Protein AF-A0A5B1QHE8-F1 (afdb_monomer)

pLDDT: mean 72.34, std 20.2, range [30.75, 97.56]

Solvent-accessible surface area (backbone atoms only — not comparable to full-atom values): 18672 Å² total; per-residue (Å²): 138,82,83,79,79,78,73,77,86,72,75,50,75,68,55,53,53,54,49,52,55,52,50,54,51,48,45,61,71,69,60,66,64,88,64,84,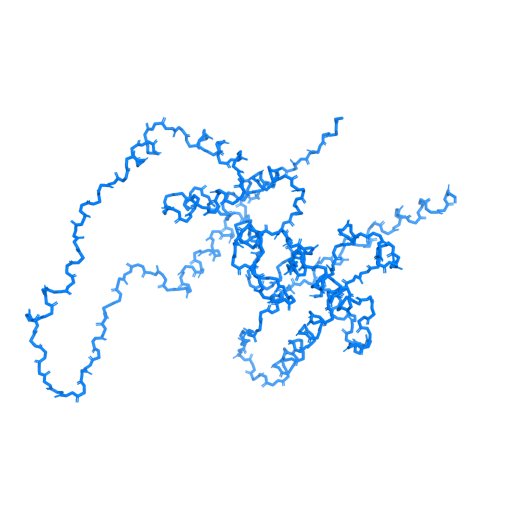74,79,81,80,79,78,78,68,95,75,79,67,84,76,61,77,74,76,70,75,76,77,75,76,68,74,80,65,74,70,73,69,52,87,57,53,65,47,64,74,73,70,54,61,68,67,61,52,51,56,56,51,33,75,31,44,45,60,52,51,52,50,47,33,74,72,32,75,66,43,34,67,77,58,32,40,90,86,37,36,68,42,45,55,42,4,42,69,61,42,96,55,95,67,79,78,66,61,86,65,30,44,23,95,60,59,60,42,52,56,60,47,42,46,64,57,60,44,68,83,49,34,10,75,75,77,59,46,70,31,94,57,61,51,71,19,77,71,58,65,39,31,63,46,96,47,65,68,50,48,52,55,46,57,74,35,46,42,72,65,62,64,86,81,33,60,70,87,52,39,76,73,41,59,88,73,54,52,43,42,55,60,89,69,52,69,84,83,76,78,68,65,90,76,58,62,30,30,47,47,69,57,49,55,51,52,50,57,48,50,56,51,50,53,51,48,70,77,67,56,77,94,76,73,91,78,86,89,92,70,98,57,90,56,68,53,68,92,76,96,73,71,78,73,65,63,69,74,53,53,72,61,60,59,58,59,66,75,77,108

Secondary structure (DSSP, 8-state):
------------HHHHHHHHHHHHHHHHHTT---S-----PPPPTT-----TTTTTTS-----------TTHHHHHHTS-HHHHHHHHHTS-HHHHHHHHHH-HHHHHHT-TTT-HHHHHHHHHTSSSPPPPPP-S--SSS---HHHHHHHHH-TT-B-TTT--B--SPPSBTTTTB---S-HHHHHHHHHHEES-GGGTS-HHHHHHHTTTSPPB-GGGS-GGG-PPTTPPBEEHHHHHHHHHHHHHHHHHHHH--SS-PPPP-SSSS------SSSTTSHHHHHHHHHHHHT--

Structure (mmCIF, N/CA/C/O backbone):
data_AF-A0A5B1QHE8-F1
#
_entry.id   AF-A0A5B1QHE8-F1
#
loop_
_atom_site.group_PDB
_atom_site.id
_atom_site.type_symbol
_atom_site.label_atom_id
_atom_site.label_alt_id
_atom_site.label_comp_id
_atom_site.label_asym_id
_atom_site.label_entity_id
_atom_site.label_seq_id
_atom_site.pdbx_PDB_ins_code
_atom_site.Cartn_x
_atom_site.Cartn_y
_atom_site.Cartn_z
_atom_site.occupancy
_atom_site.B_iso_or_equiv
_atom_site.auth_seq_id
_atom_site.auth_comp_id
_atom_site.auth_asym_id
_atom_site.auth_atom_id
_atom_site.pdbx_PDB_model_num
ATOM 1 N N . MET A 1 1 ? -22.548 -18.714 -5.082 1.00 34.19 1 MET A N 1
ATOM 2 C CA . MET A 1 1 ? -22.055 -18.598 -3.694 1.00 34.19 1 MET A CA 1
ATOM 3 C C . MET A 1 1 ? -20.810 -19.459 -3.579 1.00 34.19 1 MET A C 1
ATOM 5 O O . MET A 1 1 ? -20.926 -20.655 -3.360 1.00 34.19 1 MET A O 1
ATOM 9 N N . SER A 1 2 ? -19.643 -18.879 -3.866 1.00 30.75 2 SER A N 1
ATOM 10 C CA . SER A 1 2 ? -18.359 -19.575 -3.752 1.00 30.75 2 SER A CA 1
ATOM 11 C C . SER A 1 2 ? -17.869 -19.413 -2.316 1.00 30.75 2 SER A C 1
ATOM 13 O O . SER A 1 2 ? -17.714 -18.284 -1.853 1.00 30.75 2 SER A O 1
ATOM 15 N N . MET A 1 3 ? -17.710 -20.521 -1.593 1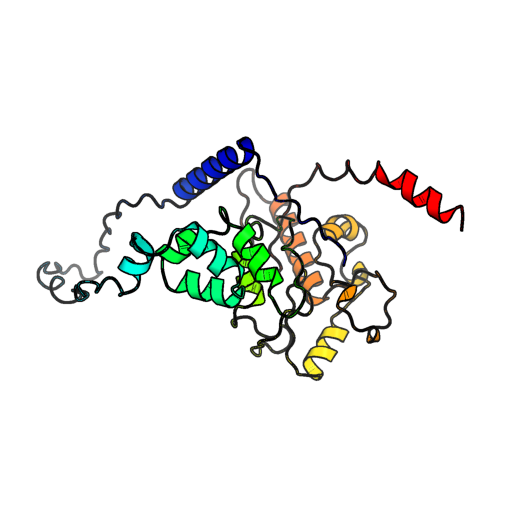.00 31.17 3 MET A N 1
ATOM 16 C CA . MET A 1 3 ? -17.098 -20.527 -0.267 1.00 31.17 3 MET A CA 1
ATOM 17 C C . MET A 1 3 ? -15.591 -20.333 -0.447 1.00 31.17 3 MET A C 1
ATOM 19 O O . MET A 1 3 ? -14.859 -21.298 -0.645 1.00 31.17 3 MET A O 1
ATOM 23 N N . LEU A 1 4 ? -15.128 -19.082 -0.413 1.00 31.45 4 LEU A N 1
ATOM 24 C CA . LEU A 1 4 ? -13.714 -18.795 -0.196 1.00 31.45 4 LEU A CA 1
ATOM 25 C C . LEU A 1 4 ? -13.390 -19.206 1.241 1.00 31.45 4 LEU A C 1
ATOM 27 O O . LEU A 1 4 ? -13.740 -18.523 2.202 1.00 31.45 4 LEU A O 1
ATOM 31 N N . THR A 1 5 ? -12.774 -20.373 1.386 1.00 31.52 5 THR A N 1
ATOM 32 C CA . THR A 1 5 ? -12.196 -20.833 2.643 1.00 31.52 5 THR A CA 1
ATOM 33 C C . THR A 1 5 ? -10.990 -19.954 2.961 1.00 31.52 5 THR A C 1
ATOM 35 O O . THR A 1 5 ? -9.877 -20.231 2.518 1.00 31.52 5 THR A O 1
ATOM 38 N N . CYS A 1 6 ? -11.204 -18.871 3.710 1.00 32.12 6 CYS A N 1
ATOM 39 C CA . CYS A 1 6 ? -10.125 -18.189 4.414 1.00 32.12 6 CYS A CA 1
ATOM 40 C C . CYS A 1 6 ? -9.545 -19.186 5.422 1.00 32.12 6 CYS A C 1
ATOM 42 O O . CYS A 1 6 ? -10.157 -19.444 6.459 1.00 32.12 6 CYS A O 1
ATOM 44 N N . TYR A 1 7 ? -8.396 -19.778 5.099 1.00 31.08 7 TYR A N 1
ATOM 45 C CA . TYR A 1 7 ? -7.620 -20.527 6.076 1.00 31.08 7 TYR A CA 1
ATOM 46 C C . TYR A 1 7 ? -7.241 -19.557 7.203 1.00 31.08 7 TYR A C 1
ATOM 48 O O . TYR A 1 7 ? -6.582 -18.551 6.929 1.00 31.08 7 TYR A O 1
ATOM 56 N N . PRO A 1 8 ? -7.658 -19.796 8.458 1.00 38.62 8 PRO A N 1
ATOM 57 C CA . PRO A 1 8 ? -7.066 -19.081 9.570 1.00 38.62 8 PRO A CA 1
ATOM 58 C C . PRO A 1 8 ? -5.578 -19.431 9.559 1.00 38.62 8 PRO A C 1
ATOM 60 O O . PRO A 1 8 ? -5.220 -20.603 9.675 1.00 38.62 8 PRO A O 1
ATOM 63 N N . TYR A 1 9 ? -4.718 -18.430 9.373 1.00 43.88 9 TYR A N 1
ATOM 64 C CA . TYR A 1 9 ? -3.295 -18.557 9.668 1.00 43.88 9 TYR A CA 1
ATOM 65 C C . TYR A 1 9 ? -3.182 -18.842 11.169 1.00 43.88 9 TYR A C 1
ATOM 67 O O . TYR A 1 9 ? -3.197 -17.931 11.996 1.00 43.88 9 TYR A O 1
ATOM 75 N N . TYR A 1 10 ? -3.196 -20.127 11.517 1.00 41.38 10 TYR A N 1
ATOM 76 C CA . TYR A 1 10 ? -2.943 -20.607 12.862 1.00 41.38 10 TYR A CA 1
ATOM 77 C C . TYR A 1 10 ? -1.427 -20.603 13.009 1.00 41.38 10 TYR A C 1
ATOM 79 O O . TYR A 1 10 ? -0.751 -21.509 12.527 1.00 41.38 10 TYR A O 1
ATOM 87 N N . TRP A 1 11 ? -0.904 -19.523 13.584 1.00 48.47 11 TRP A N 1
ATOM 88 C CA . TRP A 1 11 ? 0.492 -19.458 13.988 1.00 48.47 11 TRP A CA 1
ATOM 89 C C . TRP A 1 11 ? 0.753 -20.640 14.915 1.00 48.47 11 TRP A C 1
ATOM 91 O O . TRP A 1 11 ? -0.014 -20.883 15.853 1.00 48.47 11 TRP A O 1
ATOM 101 N N . SER A 1 12 ? 1.769 -21.442 14.608 1.00 63.59 12 SER A N 1
ATOM 102 C CA . SER A 1 12 ? 2.125 -22.528 15.516 1.00 63.59 12 SER A CA 1
ATOM 103 C C . SER A 1 12 ? 2.660 -21.923 16.818 1.00 63.59 12 SER A C 1
ATOM 105 O O . SER A 1 12 ? 3.265 -20.851 16.804 1.00 63.59 12 SER A O 1
ATOM 107 N N . SER A 1 13 ? 2.454 -22.599 17.952 1.00 63.81 13 SER A N 1
ATOM 108 C CA . SER A 1 13 ? 2.964 -22.130 19.254 1.00 63.81 13 SER A CA 1
ATOM 109 C C . SER A 1 13 ? 4.476 -21.859 19.223 1.00 63.81 13 SER A C 1
ATOM 111 O O . SER A 1 13 ? 4.958 -20.996 19.944 1.00 63.81 13 SER A O 1
ATOM 113 N N . GLU A 1 14 ? 5.216 -22.568 18.367 1.00 69.38 14 GLU A N 1
ATOM 114 C CA . GLU A 1 14 ? 6.661 -22.406 18.191 1.00 69.38 14 GLU A CA 1
ATOM 115 C C . GLU A 1 14 ? 7.016 -21.108 17.441 1.00 69.38 14 GLU A C 1
ATOM 117 O O . GLU A 1 14 ? 8.029 -20.473 17.736 1.00 69.38 14 GLU A O 1
ATOM 122 N N . GLU A 1 15 ? 6.171 -20.667 16.503 1.00 70.31 15 GLU A N 1
ATOM 123 C CA . GLU A 1 15 ? 6.359 -19.396 15.795 1.00 70.31 15 GLU A CA 1
ATOM 124 C C . GLU A 1 15 ? 6.017 -18.192 16.685 1.00 70.31 15 GLU A C 1
ATOM 126 O O . GLU A 1 15 ? 6.696 -17.168 16.597 1.00 70.31 15 GLU A O 1
ATOM 131 N N . GLU A 1 16 ? 5.017 -18.307 17.570 1.00 70.94 16 GLU A N 1
ATOM 132 C CA . GLU A 1 16 ? 4.694 -17.248 18.540 1.00 70.94 16 GLU A CA 1
ATOM 133 C C . GLU A 1 16 ? 5.859 -16.980 19.506 1.00 70.94 16 GLU A C 1
ATOM 135 O O . GLU A 1 16 ? 6.225 -15.818 19.714 1.00 70.94 16 GLU A O 1
ATOM 140 N N . ASP A 1 17 ? 6.483 -18.035 20.038 1.00 75.19 17 ASP A N 1
ATOM 141 C CA . ASP A 1 17 ? 7.624 -17.917 20.954 1.00 75.19 17 ASP A CA 1
ATOM 142 C C . ASP A 1 17 ? 8.860 -17.337 20.248 1.00 75.19 17 ASP A C 1
ATOM 144 O O . ASP A 1 17 ? 9.509 -16.419 20.762 1.00 75.19 17 ASP A O 1
ATOM 148 N N . MET A 1 18 ? 9.140 -17.788 19.020 1.00 87.88 18 MET A N 1
ATOM 149 C CA . MET A 1 18 ? 10.240 -17.259 18.209 1.00 87.88 18 MET A CA 1
ATOM 150 C C . MET A 1 18 ? 10.069 -15.757 17.924 1.00 87.88 18 MET A C 1
ATOM 152 O O . MET A 1 18 ? 11.033 -14.988 18.002 1.00 87.88 18 MET A O 1
ATOM 156 N N . TYR A 1 19 ? 8.848 -15.309 17.615 1.00 71.00 19 TYR A N 1
ATOM 157 C CA . TYR A 1 19 ? 8.567 -13.890 17.382 1.00 71.00 19 TYR A CA 1
ATOM 158 C C . TYR A 1 19 ? 8.612 -13.059 18.668 1.00 71.00 19 TYR A C 1
ATOM 160 O O . TYR A 1 19 ? 9.073 -11.912 18.632 1.00 71.00 19 TYR A O 1
ATOM 168 N N . ALA A 1 20 ? 8.178 -13.615 19.803 1.00 72.31 20 ALA A N 1
ATOM 169 C CA . ALA A 1 20 ? 8.276 -12.951 21.100 1.00 72.31 20 ALA A CA 1
ATOM 170 C C . ALA A 1 20 ? 9.740 -12.674 21.488 1.00 72.31 20 ALA A C 1
ATOM 172 O O . ALA A 1 20 ? 10.060 -11.556 21.905 1.00 72.31 20 ALA A O 1
ATOM 173 N N . GLU A 1 21 ? 10.644 -13.635 21.271 1.00 82.94 21 GLU A N 1
ATOM 174 C CA . GLU A 1 21 ? 12.085 -13.441 21.482 1.00 82.94 21 GLU A CA 1
ATOM 175 C C . GLU A 1 21 ? 12.681 -12.402 20.522 1.00 82.94 21 GLU A C 1
ATOM 177 O O . GLU A 1 21 ? 13.501 -11.568 20.924 1.00 82.94 21 GLU A O 1
ATOM 182 N N . LEU A 1 22 ? 12.242 -12.398 19.259 1.00 78.56 22 LEU A N 1
ATOM 183 C CA . LEU A 1 22 ? 12.704 -11.439 18.253 1.00 78.56 22 LEU A CA 1
ATOM 184 C C . LEU A 1 22 ? 12.340 -9.996 18.633 1.00 78.56 22 LEU A C 1
ATOM 186 O O . LEU A 1 22 ? 13.195 -9.107 18.545 1.00 78.56 22 LEU A O 1
ATOM 190 N N . LEU A 1 23 ? 11.114 -9.778 19.120 1.00 70.62 23 LEU A N 1
ATOM 191 C CA . LEU A 1 23 ? 10.631 -8.475 19.586 1.00 70.62 23 LEU A CA 1
ATOM 192 C C . LEU A 1 23 ? 11.341 -8.010 20.863 1.00 70.62 23 LEU A C 1
ATOM 194 O O . LEU A 1 23 ? 11.706 -6.836 20.951 1.00 70.62 23 LEU A O 1
ATOM 198 N N . ASP A 1 24 ? 11.596 -8.908 21.820 1.00 73.12 24 ASP A N 1
ATOM 199 C CA . ASP A 1 24 ? 12.379 -8.579 23.021 1.00 73.12 24 ASP A CA 1
ATOM 200 C C . ASP A 1 24 ? 13.829 -8.206 22.653 1.00 73.12 24 ASP A C 1
ATOM 202 O O . ASP A 1 24 ? 14.408 -7.257 23.194 1.00 73.12 24 ASP A O 1
ATOM 206 N N . SER A 1 25 ? 14.398 -8.878 21.643 1.00 74.25 25 SER A N 1
ATOM 207 C CA . SER A 1 25 ? 15.721 -8.543 21.107 1.00 74.25 25 SER A CA 1
ATOM 208 C C . SER A 1 25 ? 15.755 -7.167 20.426 1.00 74.25 25 SER A C 1
ATOM 210 O O . SER A 1 25 ? 16.732 -6.428 20.590 1.00 74.25 25 SER A O 1
ATOM 212 N N . GLU A 1 26 ? 14.697 -6.782 19.698 1.00 68.75 26 GLU A N 1
ATOM 213 C CA . GLU A 1 26 ? 14.597 -5.456 19.079 1.00 68.75 26 GLU A CA 1
ATOM 214 C C . GLU A 1 26 ? 14.355 -4.358 20.118 1.00 68.75 26 GLU A C 1
ATOM 216 O O . GLU A 1 26 ? 15.004 -3.315 20.043 1.00 68.75 26 GLU A O 1
ATOM 221 N N . HIS A 1 27 ? 13.521 -4.601 21.133 1.00 66.94 27 HIS A N 1
ATOM 222 C CA . HIS A 1 27 ? 13.333 -3.681 22.261 1.00 66.94 27 HIS A CA 1
ATOM 223 C C . HIS A 1 27 ? 14.655 -3.394 22.993 1.00 66.94 27 HIS A C 1
ATOM 225 O O . HIS A 1 27 ? 14.985 -2.229 23.247 1.00 66.94 27 HIS A O 1
ATOM 231 N N . LYS A 1 28 ? 15.457 -4.439 23.250 1.00 72.81 28 LYS A N 1
ATOM 232 C CA . LYS A 1 28 ? 16.809 -4.315 23.824 1.00 72.81 28 LYS A CA 1
ATOM 233 C C . LYS A 1 28 ? 17.771 -3.582 22.887 1.00 72.81 28 LYS A C 1
ATOM 235 O O . LYS A 1 28 ? 18.517 -2.712 23.333 1.00 72.81 28 LYS A O 1
ATOM 240 N N . ARG A 1 29 ? 17.745 -3.878 21.580 1.00 73.12 29 ARG A N 1
ATOM 241 C CA . ARG A 1 29 ? 18.599 -3.212 20.574 1.00 73.12 29 ARG A CA 1
ATOM 242 C C . ARG A 1 29 ? 18.284 -1.730 20.396 1.00 73.12 29 ARG A C 1
ATOM 244 O O . ARG A 1 29 ? 19.206 -0.942 20.207 1.00 73.12 29 ARG A O 1
ATOM 251 N N . LEU A 1 30 ? 17.012 -1.347 20.461 1.00 66.62 30 LEU A N 1
ATOM 252 C CA . LEU A 1 30 ? 16.577 0.047 20.345 1.00 66.62 30 LEU A CA 1
ATOM 253 C C . LEU A 1 30 ? 16.816 0.854 21.631 1.00 66.62 30 LEU A C 1
ATOM 255 O O . LEU A 1 30 ? 16.552 2.055 21.656 1.00 66.62 30 LEU A O 1
ATOM 259 N N . GLY A 1 31 ? 17.340 0.226 22.691 1.00 56.41 31 GLY A N 1
ATOM 260 C CA . GLY A 1 31 ? 17.660 0.902 23.944 1.00 56.41 31 GLY A CA 1
ATOM 261 C C . GLY A 1 31 ? 16.434 1.520 24.614 1.00 56.41 31 GLY A C 1
ATOM 262 O O . GLY A 1 31 ? 16.577 2.519 25.320 1.00 56.41 31 GLY A O 1
ATOM 263 N N . MET A 1 32 ? 15.246 0.942 24.391 1.00 50.09 32 MET A N 1
ATOM 264 C CA . MET A 1 32 ? 13.987 1.365 25.016 1.00 50.09 32 MET A CA 1
ATOM 265 C C . MET A 1 32 ? 13.839 0.833 26.451 1.00 50.09 32 MET A C 1
ATOM 267 O O . MET A 1 32 ? 12.723 0.636 26.929 1.00 50.09 32 MET A O 1
ATOM 271 N N . ASP A 1 33 ? 14.953 0.645 27.165 1.00 53.50 33 ASP A N 1
ATOM 272 C CA . ASP A 1 33 ? 14.928 0.527 28.619 1.00 53.50 33 ASP A CA 1
ATOM 273 C C . ASP A 1 33 ? 14.419 1.856 29.180 1.00 53.50 33 ASP A C 1
ATOM 275 O O . ASP A 1 33 ? 15.078 2.896 29.107 1.00 53.50 33 ASP A O 1
ATOM 279 N N . SER A 1 34 ? 13.210 1.822 29.731 1.00 54.19 34 SER A N 1
ATOM 280 C CA . SER A 1 34 ? 12.430 2.959 30.225 1.00 54.19 34 SER A CA 1
ATOM 281 C C . SER A 1 34 ? 12.992 3.618 31.493 1.00 54.19 34 SER A C 1
ATOM 283 O O . SER A 1 34 ? 12.248 4.227 32.259 1.00 54.19 34 SER A O 1
ATOM 285 N N . SER A 1 35 ? 14.302 3.534 31.728 1.00 57.28 35 SER A N 1
ATOM 286 C CA . SER A 1 35 ? 14.963 4.370 32.726 1.00 57.28 35 SER A CA 1
ATOM 287 C C . SER A 1 35 ? 15.378 5.687 32.065 1.00 57.28 35 SER A C 1
ATOM 289 O O . SER A 1 35 ? 16.243 5.672 31.185 1.00 57.28 35 SER A O 1
ATOM 291 N N . PRO A 1 36 ? 14.789 6.838 32.444 1.00 47.22 36 PRO A N 1
ATOM 292 C CA . PRO A 1 36 ? 15.173 8.123 31.877 1.00 47.22 36 PRO A CA 1
ATOM 293 C C . PRO A 1 36 ? 16.666 8.361 32.128 1.00 47.22 36 PRO A C 1
ATOM 295 O O . PRO A 1 36 ? 17.101 8.535 33.267 1.00 47.22 36 PRO A O 1
ATOM 298 N N . LYS A 1 37 ? 17.467 8.347 31.054 1.00 54.25 37 LYS A N 1
ATOM 299 C CA . LYS A 1 37 ? 18.892 8.680 31.134 1.00 54.25 37 LYS A CA 1
ATOM 300 C C . LYS A 1 37 ? 19.010 10.112 31.670 1.00 54.25 37 LYS A C 1
ATOM 302 O O . LYS A 1 37 ? 18.374 11.009 31.110 1.00 54.25 37 LYS A O 1
ATOM 307 N N . PRO A 1 38 ? 19.803 10.359 32.727 1.00 50.94 38 PRO A N 1
ATOM 308 C CA . PRO A 1 38 ? 20.008 11.706 33.231 1.00 50.94 38 PRO A CA 1
ATOM 309 C C . PRO A 1 38 ? 20.618 12.554 32.115 1.00 50.94 38 PRO A C 1
ATOM 311 O O . PRO A 1 38 ? 21.705 12.261 31.613 1.00 50.94 38 PRO A O 1
ATOM 314 N N . VAL A 1 39 ? 19.889 13.590 31.702 1.00 64.12 39 VAL A N 1
ATOM 315 C CA . VAL A 1 39 ? 20.329 14.553 30.692 1.00 64.12 39 VAL A CA 1
ATOM 316 C C . VAL A 1 39 ? 21.626 15.195 31.189 1.00 64.12 39 VAL A C 1
ATOM 318 O O . VAL A 1 39 ? 21.619 15.990 32.131 1.00 64.12 39 VAL A O 1
ATOM 321 N N . ARG A 1 40 ? 22.760 14.832 30.573 1.00 57.28 40 ARG A N 1
ATOM 322 C CA . ARG A 1 40 ? 24.032 15.533 30.774 1.00 57.28 40 ARG A CA 1
ATOM 323 C C . ARG A 1 40 ? 23.879 16.932 30.188 1.00 57.28 40 ARG A C 1
ATOM 325 O O . ARG A 1 40 ? 23.833 17.091 28.973 1.00 57.28 40 ARG A O 1
ATOM 332 N N . ARG A 1 41 ? 23.769 17.926 31.070 1.00 57.16 41 ARG A N 1
ATOM 333 C CA . ARG A 1 41 ? 23.752 19.347 30.712 1.00 57.16 41 ARG A CA 1
ATOM 334 C C . ARG A 1 41 ? 25.056 19.685 29.995 1.00 57.16 41 ARG A C 1
ATOM 336 O O . ARG A 1 41 ? 26.132 19.540 30.572 1.00 57.16 41 ARG A O 1
ATOM 343 N N . THR A 1 42 ? 24.950 20.121 28.749 1.00 50.84 42 THR A N 1
ATOM 344 C CA . THR A 1 42 ? 26.014 20.864 28.082 1.00 50.84 42 THR A CA 1
ATOM 345 C C . THR A 1 42 ? 26.177 22.195 28.803 1.00 50.84 42 THR A C 1
ATOM 347 O O . THR A 1 42 ? 25.194 22.870 29.102 1.00 50.84 42 THR A O 1
ATOM 350 N N . HIS A 1 43 ? 27.418 22.525 29.141 1.00 57.69 43 HIS A N 1
ATOM 351 C CA . HIS A 1 43 ? 27.799 23.847 29.619 1.00 57.69 43 HIS A CA 1
ATOM 352 C C . HIS A 1 43 ? 27.517 24.870 28.511 1.00 57.69 43 HIS A C 1
ATOM 354 O O . HIS A 1 43 ? 27.915 24.642 27.368 1.00 57.69 43 HIS A O 1
ATOM 360 N N . ASP A 1 44 ? 26.870 25.984 28.849 1.00 55.31 44 ASP A N 1
ATOM 361 C CA . ASP A 1 44 ? 26.854 27.162 27.984 1.00 55.31 44 ASP A CA 1
ATOM 362 C C . ASP A 1 44 ? 28.283 27.716 27.853 1.00 55.31 44 ASP A C 1
ATOM 364 O O . ASP A 1 44 ? 29.088 27.642 28.791 1.00 55.31 44 ASP A O 1
ATOM 368 N N . SER A 1 45 ? 28.596 28.273 26.683 1.00 59.31 45 SER A N 1
ATOM 369 C CA . SER A 1 45 ? 29.920 28.788 26.300 1.00 59.31 45 SER A CA 1
ATOM 370 C C . SER A 1 45 ? 30.432 29.951 27.156 1.00 59.31 45 SER A C 1
ATOM 372 O O . SER A 1 45 ? 31.607 30.295 27.063 1.00 59.31 45 SER A O 1
ATOM 374 N N . ASP A 1 46 ? 29.588 30.524 28.014 1.00 62.34 46 ASP A N 1
ATOM 375 C CA . ASP A 1 46 ? 29.865 31.808 28.665 1.00 62.34 46 ASP A CA 1
ATOM 376 C C . ASP A 1 46 ? 30.273 31.679 30.141 1.00 62.34 46 ASP A C 1
ATOM 378 O O . ASP A 1 46 ? 30.438 32.682 30.831 1.00 62.34 46 ASP A O 1
ATOM 382 N N . GLY A 1 47 ? 30.454 30.455 30.658 1.00 59.28 47 GLY A N 1
ATOM 383 C CA . GLY A 1 47 ? 31.048 30.211 31.985 1.00 59.28 47 GLY A CA 1
ATOM 384 C C . GLY A 1 47 ? 30.278 30.789 33.184 1.00 59.28 47 GLY A C 1
ATOM 385 O O . GLY A 1 47 ? 30.741 30.676 34.320 1.00 59.28 47 GLY A O 1
ATOM 386 N N . ALA A 1 48 ? 29.106 31.386 32.968 1.00 67.38 48 ALA A N 1
ATOM 387 C CA . ALA A 1 48 ? 28.278 31.932 34.027 1.00 67.38 48 ALA A CA 1
ATOM 388 C C . ALA A 1 48 ? 27.559 30.791 34.776 1.00 67.38 48 ALA A C 1
ATOM 390 O O . ALA A 1 48 ? 26.924 29.945 34.139 1.00 67.38 48 ALA A O 1
ATOM 391 N N . PRO A 1 49 ? 27.617 30.744 36.120 1.00 62.53 49 PRO A N 1
ATOM 392 C CA . PRO A 1 49 ? 26.844 29.788 36.904 1.00 62.53 49 PRO A CA 1
ATOM 393 C C . PRO A 1 49 ? 25.349 29.982 36.629 1.00 62.53 49 PRO A C 1
ATOM 395 O O . PRO A 1 49 ? 24.770 31.009 36.985 1.00 62.53 49 PRO A O 1
ATOM 398 N N . ILE A 1 50 ? 24.718 28.999 35.986 1.00 57.97 50 ILE A N 1
ATOM 399 C CA . ILE A 1 50 ? 23.271 28.993 35.766 1.00 57.97 50 ILE A CA 1
ATOM 400 C C . ILE A 1 50 ? 22.604 28.875 37.139 1.00 57.97 50 ILE A C 1
ATOM 402 O O . ILE A 1 50 ? 22.709 27.832 37.786 1.00 57.97 50 ILE A O 1
ATOM 406 N N . ASP A 1 51 ? 21.931 29.941 37.585 1.00 66.38 51 ASP A N 1
ATOM 407 C CA . ASP A 1 51 ? 21.136 29.942 38.815 1.00 66.38 51 ASP A CA 1
ATOM 408 C C . ASP A 1 51 ? 20.068 28.832 38.725 1.00 66.38 51 ASP A C 1
ATOM 410 O O . ASP A 1 51 ? 19.124 28.951 37.930 1.00 66.38 51 ASP A O 1
ATOM 414 N N . PRO A 1 52 ? 20.172 27.753 39.530 1.00 59.47 52 PRO A N 1
ATOM 415 C CA . PRO A 1 52 ? 19.251 26.620 39.476 1.00 59.47 52 PRO A CA 1
ATOM 416 C C . PRO A 1 52 ? 17.801 27.018 39.752 1.00 59.47 52 PRO A C 1
ATOM 418 O O . PRO A 1 52 ? 16.881 26.276 39.406 1.00 59.47 52 PRO A O 1
ATOM 421 N N . LYS A 1 53 ? 17.578 28.182 40.374 1.00 58.59 53 LYS A N 1
ATOM 422 C CA . LYS A 1 53 ? 16.237 28.657 40.696 1.00 58.59 53 LYS A CA 1
ATOM 423 C C . LYS A 1 53 ? 15.534 29.261 39.486 1.00 58.59 53 LYS A C 1
ATOM 425 O O . LYS A 1 53 ? 14.311 29.218 39.466 1.00 58.59 53 LYS A O 1
ATOM 430 N N . ARG A 1 54 ? 16.260 29.732 38.459 1.00 53.50 54 ARG A N 1
ATOM 431 C CA . ARG A 1 54 ? 15.683 30.457 37.309 1.00 53.50 54 ARG A CA 1
ATOM 432 C C . ARG A 1 54 ? 14.996 29.584 36.255 1.00 53.50 54 ARG A C 1
ATOM 434 O O . ARG A 1 54 ? 14.154 30.081 35.518 1.00 53.50 54 ARG A O 1
ATOM 441 N N . TYR A 1 55 ? 15.312 28.291 36.209 1.00 55.47 55 TYR A N 1
ATOM 442 C CA . TYR A 1 55 ? 14.727 27.342 35.247 1.00 55.47 55 TYR A CA 1
ATOM 443 C C . TYR A 1 55 ? 13.575 26.505 35.829 1.00 55.47 55 TYR A C 1
ATOM 445 O O . TYR A 1 55 ? 12.934 25.736 35.117 1.00 55.47 55 TYR A O 1
ATOM 453 N N . ALA A 1 56 ? 13.282 26.656 37.125 1.00 54.31 56 ALA A N 1
ATOM 454 C CA . ALA A 1 56 ? 12.247 25.879 37.808 1.00 54.31 56 ALA A CA 1
ATOM 455 C C . ALA A 1 56 ? 10.815 26.414 37.586 1.00 54.31 56 ALA A C 1
ATOM 457 O O . ALA A 1 56 ? 9.856 25.806 38.062 1.00 54.31 56 ALA A O 1
ATOM 458 N N . TYR A 1 57 ? 10.649 27.535 36.876 1.00 53.22 57 TYR A N 1
ATOM 459 C CA . TYR A 1 57 ? 9.360 28.227 36.755 1.00 53.22 57 TYR A CA 1
ATOM 460 C C . TYR A 1 57 ? 8.832 28.445 35.332 1.00 53.22 57 TYR A C 1
ATOM 462 O O . TYR A 1 57 ? 7.865 29.182 35.165 1.00 53.22 57 TYR A O 1
ATOM 470 N N . SER A 1 58 ? 9.362 27.777 34.303 1.00 54.00 58 SER A N 1
ATOM 471 C CA . SER A 1 58 ? 8.814 27.964 32.948 1.00 54.00 58 SER A CA 1
ATOM 472 C C . SER A 1 58 ? 8.893 26.754 32.019 1.00 54.00 58 SER A C 1
ATOM 474 O O . SER A 1 58 ? 9.160 26.940 30.846 1.00 54.00 58 SER A O 1
ATOM 476 N N . VAL A 1 59 ? 8.627 25.539 32.512 1.00 52.69 59 VAL A N 1
ATOM 477 C CA . VAL A 1 59 ? 7.822 24.526 31.789 1.00 52.69 59 VAL A CA 1
ATOM 478 C C . VAL A 1 59 ? 7.177 23.605 32.834 1.00 52.69 59 VAL A C 1
ATOM 480 O O . VAL A 1 59 ? 7.387 22.395 32.852 1.00 52.69 59 VAL A O 1
ATOM 483 N N . ARG A 1 60 ? 6.363 24.155 33.746 1.00 47.12 60 ARG A N 1
ATOM 484 C CA . ARG A 1 60 ? 5.268 23.327 34.263 1.00 47.12 60 ARG A CA 1
ATOM 485 C C . ARG A 1 60 ? 4.316 23.200 33.088 1.00 47.12 60 ARG A C 1
ATOM 487 O O . ARG A 1 60 ? 3.494 24.084 32.863 1.00 47.12 60 ARG A O 1
ATOM 494 N N . ARG A 1 61 ? 4.492 22.140 32.288 1.00 49.12 61 ARG A N 1
ATOM 495 C CA . ARG A 1 61 ? 3.384 21.592 31.5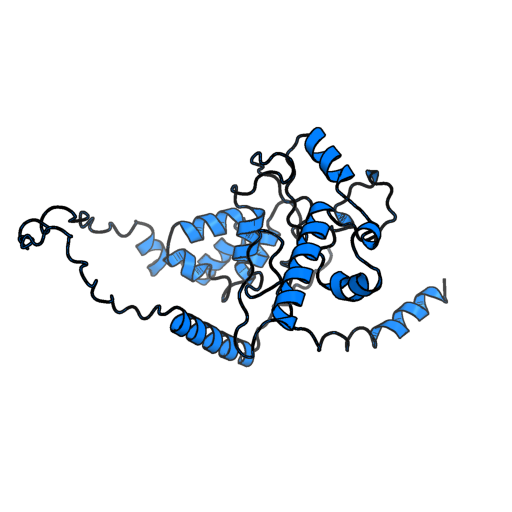03 1.00 49.12 61 ARG A CA 1
ATOM 496 C C . ARG A 1 61 ? 2.244 21.553 32.517 1.00 49.12 61 ARG A C 1
ATOM 498 O O . ARG A 1 61 ? 2.487 20.959 33.571 1.00 49.12 61 ARG A O 1
ATOM 505 N N . PRO A 1 62 ? 1.135 22.292 32.326 1.00 49.00 62 PRO A N 1
ATOM 506 C CA . PRO A 1 62 ? 0.039 22.196 33.267 1.00 49.00 62 PRO A CA 1
ATOM 507 C C . PRO A 1 62 ? -0.169 20.704 33.466 1.00 49.00 62 PRO A C 1
ATOM 509 O O . PRO A 1 62 ? -0.277 19.964 32.483 1.00 49.00 62 PRO A O 1
ATOM 512 N N . GLU A 1 63 ? -0.083 20.256 34.716 1.00 51.72 63 GLU A N 1
ATOM 513 C CA . GLU A 1 63 ? -0.713 19.016 35.120 1.00 51.72 63 GLU A CA 1
ATOM 514 C 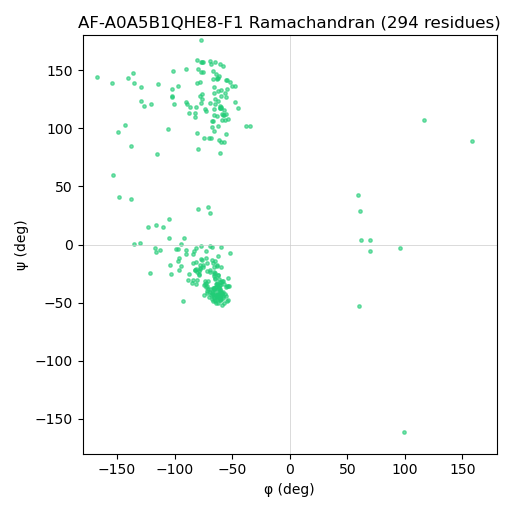C . GLU A 1 63 ? -2.190 19.278 34.839 1.00 51.72 63 GLU A C 1
ATOM 516 O O . GLU A 1 63 ? -2.963 19.668 35.704 1.00 51.72 63 GLU A O 1
ATOM 521 N N . SER A 1 64 ? -2.573 19.178 33.564 1.00 55.34 64 SER A N 1
ATOM 522 C CA . SER A 1 64 ? -3.876 18.684 33.227 1.00 55.34 64 SER A CA 1
ATOM 523 C C . SER A 1 64 ? -3.868 17.341 33.927 1.00 55.34 64 SER A C 1
ATOM 525 O O . SER A 1 64 ? -3.272 16.388 33.418 1.00 55.34 64 SER A O 1
ATOM 527 N N . GLU A 1 65 ? -4.414 17.311 35.146 1.00 51.66 65 GLU A N 1
ATOM 528 C CA . GLU A 1 65 ? -5.197 16.178 35.600 1.00 51.66 65 GLU A CA 1
ATOM 529 C C . GLU A 1 65 ? -5.903 15.708 34.346 1.00 51.66 65 GLU A C 1
ATOM 531 O O . GLU A 1 65 ? -6.762 16.406 33.796 1.00 51.66 65 GLU A O 1
ATOM 536 N N . GLY A 1 66 ? -5.361 14.634 33.775 1.00 53.44 66 GLY A N 1
ATOM 537 C CA . GLY A 1 66 ? -5.963 14.002 32.638 1.00 53.44 66 GLY A CA 1
ATOM 538 C C . GLY A 1 66 ? -7.349 13.698 33.142 1.00 53.44 66 GLY A C 1
ATOM 539 O O . GLY A 1 66 ? -7.520 12.840 34.003 1.00 53.44 66 GLY A O 1
ATOM 540 N N . GLN A 1 67 ? -8.338 14.439 32.654 1.00 55.25 67 GLN A N 1
ATOM 541 C CA . GLN A 1 67 ? -9.637 13.849 32.460 1.00 55.25 67 GLN A CA 1
ATOM 542 C C . GLN A 1 67 ? -9.344 12.682 31.538 1.00 55.25 67 GLN A C 1
ATOM 544 O O . GLN A 1 67 ? -9.285 12.837 30.319 1.00 55.25 67 GLN A O 1
ATOM 549 N N . ASP A 1 68 ? -9.018 11.558 32.171 1.00 55.34 68 ASP A N 1
ATOM 550 C CA . ASP A 1 68 ? -9.060 10.225 31.635 1.00 55.34 68 ASP A CA 1
ATOM 551 C C . ASP A 1 68 ? -10.302 10.216 30.764 1.00 55.34 68 ASP A C 1
ATOM 553 O O . ASP A 1 68 ? -11.428 10.341 31.260 1.00 55.34 68 ASP A O 1
ATOM 557 N N . GLY A 1 69 ? -10.068 10.320 29.449 1.00 60.03 69 GLY A N 1
ATOM 558 C CA . GLY A 1 69 ? -11.115 10.696 28.511 1.00 60.03 69 GLY A CA 1
ATOM 559 C C . GLY A 1 69 ? -12.302 9.782 28.754 1.00 60.03 69 GLY A C 1
ATOM 560 O O . GLY A 1 69 ? -12.096 8.599 29.004 1.00 60.03 69 GLY A O 1
ATOM 561 N N . ALA A 1 70 ? -13.530 10.303 28.701 1.00 60.25 70 ALA A N 1
ATOM 562 C CA . ALA A 1 70 ? -14.759 9.595 29.093 1.00 60.25 70 ALA A CA 1
ATOM 563 C C . ALA A 1 70 ? -14.965 8.198 28.446 1.00 60.25 70 ALA A C 1
ATOM 565 O O . ALA A 1 70 ? -15.876 7.460 28.815 1.00 60.25 70 ALA A O 1
ATOM 566 N N . LEU A 1 71 ? -14.111 7.824 27.492 1.00 61.16 71 LEU A N 1
ATOM 567 C CA . LEU A 1 71 ? -13.987 6.506 26.885 1.00 61.16 71 LEU A CA 1
ATOM 568 C C . LEU A 1 71 ? -13.220 5.473 27.730 1.00 61.16 71 LEU A C 1
ATOM 570 O O . LEU A 1 71 ? -13.468 4.285 27.561 1.00 61.16 71 LEU A O 1
ATOM 574 N N . GLN A 1 72 ? -12.317 5.862 28.633 1.00 65.75 72 GLN A N 1
ATOM 575 C CA . GLN A 1 72 ? -11.530 4.915 29.434 1.00 65.75 72 GLN A CA 1
ATOM 576 C C . GLN A 1 72 ? -12.424 4.008 30.306 1.00 65.75 72 GLN A C 1
ATOM 578 O O . GLN A 1 72 ? -12.257 2.789 30.237 1.00 65.75 72 GLN A O 1
ATOM 583 N N . PRO A 1 73 ? -13.463 4.530 30.998 1.00 64.06 73 PRO A N 1
ATOM 584 C CA . PRO A 1 73 ? -14.416 3.690 31.726 1.00 64.06 73 PRO A CA 1
ATOM 585 C C . PRO A 1 73 ? -15.252 2.774 30.817 1.00 64.06 73 PRO A C 1
ATOM 587 O O . PRO A 1 73 ? -15.660 1.691 31.241 1.00 64.06 73 PRO A O 1
ATOM 590 N N . LEU A 1 74 ? -15.525 3.193 29.573 1.00 62.88 74 LEU A N 1
ATOM 591 C CA . LEU A 1 74 ? -16.259 2.380 28.596 1.00 62.88 74 LEU A CA 1
ATOM 592 C C . LEU A 1 74 ? -15.408 1.212 28.084 1.00 62.88 74 LEU A C 1
ATOM 594 O O . LEU A 1 74 ? -15.914 0.095 27.990 1.00 62.88 74 LEU A O 1
ATOM 598 N N . LEU A 1 75 ? -14.124 1.462 27.811 1.00 66.75 75 LEU A N 1
ATOM 599 C CA . LEU A 1 75 ? -13.182 0.453 27.324 1.00 66.75 75 LEU A CA 1
ATOM 600 C C . LEU A 1 75 ? -12.749 -0.532 28.413 1.00 66.75 75 LEU A C 1
ATOM 602 O O . LEU A 1 75 ? -12.526 -1.696 28.107 1.00 66.75 75 LEU A O 1
ATOM 606 N N . GLN A 1 76 ? -12.631 -0.091 29.668 1.00 65.69 76 GLN A N 1
ATOM 607 C CA . GLN A 1 76 ? -12.147 -0.959 30.745 1.00 65.69 76 GLN A CA 1
ATOM 608 C C . GLN A 1 76 ? -13.234 -1.832 31.377 1.00 65.69 76 GLN A C 1
ATOM 610 O O . GLN A 1 76 ? -12.911 -2.936 31.794 1.00 65.69 76 GLN A O 1
ATOM 615 N N . ASN A 1 77 ? -14.501 -1.392 31.432 1.00 63.44 77 ASN A N 1
ATOM 616 C CA . ASN A 1 77 ? -15.498 -2.065 32.283 1.00 63.44 77 ASN A CA 1
ATOM 617 C C . ASN A 1 77 ? -16.878 -2.323 31.651 1.00 63.44 77 ASN A C 1
ATOM 619 O O . ASN A 1 77 ? -17.747 -2.848 32.347 1.00 63.44 77 ASN A O 1
ATOM 623 N N . ARG A 1 78 ? -17.140 -1.954 30.386 1.00 77.62 78 ARG A N 1
ATOM 624 C CA . ARG A 1 78 ? -18.501 -2.093 29.814 1.00 77.62 78 ARG A CA 1
ATOM 625 C C . ARG A 1 78 ? -18.629 -2.967 28.578 1.00 77.62 78 ARG A C 1
ATOM 627 O O . ARG A 1 78 ? -19.720 -3.481 28.347 1.00 77.62 78 ARG A O 1
ATOM 634 N N . ILE A 1 79 ? -17.567 -3.142 27.798 1.00 86.38 79 ILE A N 1
ATOM 635 C CA . ILE A 1 79 ? -17.618 -3.926 26.560 1.00 86.38 79 ILE A CA 1
ATOM 636 C C . ILE A 1 79 ? -16.624 -5.088 26.678 1.00 86.38 79 ILE A C 1
ATOM 638 O O . ILE A 1 79 ? -15.437 -4.825 26.870 1.00 86.38 79 ILE A O 1
ATOM 642 N N . PRO A 1 80 ? -17.073 -6.355 26.576 1.00 91.19 80 PRO A N 1
ATOM 643 C CA . PRO A 1 80 ? -16.169 -7.495 26.461 1.00 91.19 80 PRO A CA 1
ATOM 644 C C . PRO A 1 80 ? -15.222 -7.318 25.273 1.00 91.19 80 PRO A C 1
ATOM 646 O O . PRO A 1 80 ? -15.626 -6.829 24.214 1.00 91.19 80 PRO A O 1
ATOM 649 N N . ILE A 1 81 ? -13.963 -7.716 25.437 1.00 89.56 81 ILE A N 1
ATOM 650 C CA . ILE A 1 81 ? -12.922 -7.464 24.436 1.00 89.56 81 ILE A CA 1
ATOM 651 C C . ILE A 1 81 ? -13.233 -8.128 23.086 1.00 89.56 81 ILE A C 1
ATOM 653 O O . ILE A 1 81 ? -12.888 -7.598 22.034 1.00 89.56 81 ILE A O 1
ATOM 657 N N . GLU A 1 82 ? -13.952 -9.245 23.107 1.00 93.81 82 GLU A N 1
ATOM 658 C CA . GLU A 1 82 ? -14.407 -9.980 21.932 1.00 93.81 82 GLU A CA 1
ATOM 659 C C . GLU A 1 82 ? -15.389 -9.148 21.105 1.00 93.81 82 GLU A C 1
ATOM 661 O O . GLU A 1 82 ? -15.243 -9.049 19.890 1.00 93.81 82 GLU A O 1
ATOM 666 N N . ILE A 1 83 ? -16.347 -8.487 21.766 1.00 94.75 83 ILE A N 1
ATOM 667 C CA . ILE A 1 83 ? -17.304 -7.586 21.108 1.00 94.75 83 ILE A CA 1
ATOM 668 C C . ILE A 1 83 ? -16.573 -6.375 20.537 1.00 94.75 83 ILE A C 1
ATOM 670 O O . ILE A 1 83 ? -16.890 -5.912 19.444 1.00 94.75 83 ILE A O 1
ATOM 674 N N . PHE A 1 84 ? -15.566 -5.877 21.254 1.00 92.44 84 PHE A N 1
ATOM 675 C CA . PHE A 1 84 ? -14.743 -4.790 20.748 1.00 92.44 84 PHE A CA 1
ATOM 676 C C . PHE A 1 84 ? -13.987 -5.198 19.476 1.00 92.44 84 PHE A C 1
ATOM 678 O O . PHE A 1 84 ? -14.041 -4.469 18.489 1.00 92.44 84 PHE A O 1
ATOM 685 N N . TYR A 1 85 ? -13.346 -6.370 19.450 1.00 95.38 85 TYR A N 1
ATOM 686 C CA . TYR A 1 85 ? -12.689 -6.861 18.236 1.00 95.38 85 TYR A CA 1
ATOM 687 C C . TYR A 1 85 ? -13.672 -7.133 17.096 1.00 95.38 85 TYR A C 1
ATOM 689 O O . TYR A 1 85 ? -13.342 -6.837 15.950 1.00 95.38 85 TYR A O 1
ATOM 697 N N . GLU A 1 86 ? -14.875 -7.628 17.395 1.00 96.56 86 GLU A N 1
ATOM 698 C CA . GLU A 1 86 ? -15.927 -7.791 16.391 1.00 96.56 86 GLU A CA 1
ATOM 699 C C . GLU A 1 86 ? -16.290 -6.442 15.756 1.00 96.56 86 GLU A C 1
ATOM 701 O O . GLU A 1 86 ? -16.381 -6.338 14.541 1.00 96.56 86 GLU A O 1
ATOM 706 N N . ILE A 1 87 ? -16.393 -5.365 16.541 1.00 95.94 87 ILE A N 1
ATOM 707 C CA . ILE A 1 87 ? -16.595 -4.016 15.988 1.00 95.94 87 ILE A CA 1
ATOM 708 C C . ILE A 1 87 ? -15.419 -3.614 15.086 1.00 95.94 87 ILE A C 1
ATOM 710 O O . ILE A 1 87 ? -15.640 -3.089 13.996 1.00 95.94 87 ILE A O 1
ATOM 714 N N . LEU A 1 88 ? -14.176 -3.871 15.514 1.00 96.69 88 LEU A N 1
ATOM 715 C CA . LEU A 1 88 ? -12.982 -3.484 14.755 1.00 96.69 88 LEU A CA 1
ATOM 716 C C . LEU A 1 88 ? -12.889 -4.158 13.382 1.00 96.69 88 LEU A C 1
ATOM 718 O O . LEU A 1 88 ? -12.420 -3.518 12.442 1.00 96.69 88 LEU A O 1
ATOM 722 N N . VAL A 1 89 ? -13.334 -5.411 13.240 1.00 97.56 89 VAL A N 1
ATOM 723 C CA . VAL A 1 89 ? -13.270 -6.110 11.943 1.00 97.56 89 VAL A CA 1
ATOM 724 C C . VAL A 1 89 ? -14.259 -5.595 10.910 1.00 97.56 89 VAL A C 1
ATOM 726 O O . VAL A 1 89 ? -14.069 -5.887 9.736 1.00 97.56 89 VAL A O 1
ATOM 729 N N . HIS A 1 90 ? -15.276 -4.833 11.321 1.00 97.38 90 HIS A N 1
ATOM 730 C CA . HIS A 1 9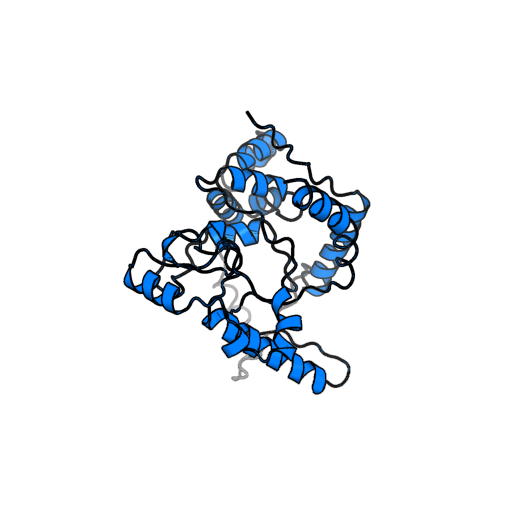0 ? -16.235 -4.176 10.420 1.00 97.38 90 HIS A CA 1
ATOM 731 C C . HIS A 1 90 ? -15.796 -2.766 10.008 1.00 97.38 90 HIS A C 1
ATOM 733 O O . HIS A 1 90 ? -16.455 -2.128 9.189 1.00 97.38 90 HIS A O 1
ATOM 739 N N . LEU A 1 91 ? -14.695 -2.256 10.566 1.00 97.50 91 LEU A N 1
ATOM 740 C CA . LEU A 1 91 ? -14.178 -0.936 10.216 1.00 97.50 91 LEU A CA 1
ATOM 741 C C . LEU A 1 91 ? -13.468 -0.948 8.859 1.00 97.50 91 LEU A C 1
ATOM 743 O O . LEU A 1 91 ? -12.967 -1.974 8.395 1.00 97.50 91 LEU A O 1
ATOM 747 N N . HIS A 1 92 ? -13.382 0.230 8.241 1.00 96.19 92 HIS A N 1
ATOM 748 C CA . HIS A 1 92 ? -12.514 0.451 7.092 1.00 96.19 92 HIS A CA 1
ATOM 749 C C . HIS A 1 92 ? -11.046 0.552 7.565 1.00 96.19 92 HIS A C 1
ATOM 751 O O . HIS A 1 92 ? -10.793 1.085 8.653 1.00 96.19 92 HIS A O 1
ATOM 757 N N . PRO A 1 93 ? -10.033 0.139 6.776 1.00 95.44 93 PRO A N 1
ATOM 758 C CA . PRO A 1 93 ? -8.636 0.179 7.227 1.00 95.44 93 PRO A CA 1
ATOM 759 C C . PRO A 1 93 ? -8.159 1.590 7.591 1.00 95.44 93 PRO A C 1
ATOM 761 O O . PRO A 1 93 ? -7.372 1.777 8.517 1.00 95.44 93 PRO A O 1
ATOM 764 N N . ARG A 1 94 ? -8.687 2.608 6.899 1.00 94.81 94 ARG A N 1
ATOM 765 C CA . ARG A 1 94 ? -8.449 4.023 7.228 1.00 94.81 94 ARG A CA 1
ATOM 766 C C . ARG A 1 94 ? -8.931 4.392 8.635 1.00 94.81 94 ARG A C 1
ATOM 768 O O . ARG A 1 94 ? -8.245 5.137 9.333 1.00 94.81 94 ARG A O 1
ATOM 775 N N . ASP A 1 95 ? -10.075 3.860 9.052 1.00 96.31 95 ASP A N 1
ATOM 776 C CA . ASP A 1 95 ? -10.637 4.121 10.376 1.00 96.31 95 ASP A CA 1
ATOM 777 C C . ASP A 1 95 ? -9.830 3.398 11.453 1.00 96.31 95 ASP A C 1
ATOM 779 O O . ASP A 1 95 ? -9.568 3.978 12.503 1.00 96.31 95 ASP A O 1
ATOM 783 N N . LEU A 1 96 ? -9.338 2.184 11.171 1.00 96.25 96 LEU A N 1
ATOM 784 C CA . LEU A 1 96 ? -8.398 1.494 12.061 1.00 96.25 96 LEU A CA 1
ATOM 785 C C . LEU A 1 96 ? -7.102 2.283 12.262 1.00 96.25 96 LEU A C 1
ATOM 787 O O . LEU A 1 96 ? -6.643 2.416 13.398 1.00 96.25 96 LEU A O 1
ATOM 791 N N . LEU A 1 97 ? -6.534 2.860 11.198 1.00 95.38 97 LEU A N 1
ATOM 792 C CA . LEU A 1 97 ? -5.363 3.738 11.311 1.00 95.38 97 LEU A CA 1
ATOM 793 C C . LEU A 1 97 ? -5.661 4.972 12.165 1.00 95.38 97 LEU A C 1
ATOM 795 O O . LEU A 1 97 ? -4.857 5.335 13.025 1.00 95.38 97 LEU A O 1
ATOM 799 N N . ALA A 1 98 ? -6.809 5.619 11.944 1.00 95.12 98 ALA A N 1
ATOM 800 C CA . ALA A 1 98 ? -7.220 6.784 12.722 1.00 95.12 98 ALA A CA 1
ATOM 801 C C . ALA A 1 98 ? -7.422 6.425 14.203 1.00 95.12 98 ALA A C 1
ATOM 803 O O . ALA A 1 98 ? -6.893 7.106 15.086 1.00 95.12 98 ALA A O 1
ATOM 804 N N . LEU A 1 99 ? -8.106 5.312 14.478 1.00 94.88 99 LEU A N 1
ATOM 805 C CA . LEU A 1 99 ? -8.339 4.794 15.822 1.00 94.88 99 LEU A CA 1
ATOM 806 C C . LEU A 1 99 ? -7.013 4.501 16.531 1.00 94.88 99 LEU A C 1
ATOM 808 O O . LEU A 1 99 ? -6.791 4.954 17.655 1.00 94.88 99 LEU A O 1
ATOM 812 N N . ARG A 1 100 ? -6.089 3.826 15.846 1.00 94.50 100 ARG A N 1
ATOM 813 C CA . ARG A 1 100 ? -4.747 3.529 16.349 1.00 94.50 100 ARG A CA 1
ATOM 814 C C . ARG A 1 100 ? -3.941 4.785 16.677 1.00 94.50 100 ARG A C 1
ATOM 816 O O . ARG A 1 100 ? -3.299 4.833 17.724 1.00 94.50 100 ARG A O 1
ATOM 823 N N . LYS A 1 101 ? -3.990 5.806 15.814 1.00 92.19 101 LYS A N 1
ATOM 824 C CA . LYS A 1 101 ? -3.308 7.095 16.030 1.00 92.19 101 LYS A CA 1
ATOM 825 C C . LYS A 1 101 ? -3.940 7.917 17.163 1.00 92.19 101 LYS A C 1
ATOM 827 O O . LYS A 1 101 ? -3.255 8.747 17.751 1.00 92.19 101 LYS A O 1
ATOM 832 N N . SER A 1 102 ? -5.212 7.682 17.493 1.00 94.00 102 SER A N 1
ATOM 833 C CA . SER A 1 102 ? -5.939 8.465 18.504 1.00 94.00 102 SER A CA 1
ATOM 834 C C . SER A 1 102 ? -5.622 8.094 19.962 1.00 94.00 102 SER A C 1
ATOM 836 O O . SER A 1 102 ? -5.764 8.939 20.844 1.00 94.00 102 SER A O 1
ATOM 838 N N . SER A 1 103 ? -5.198 6.854 20.252 1.00 89.38 103 SER A N 1
ATOM 839 C CA . SER A 1 103 ? -4.936 6.398 21.627 1.00 89.38 103 SER A CA 1
ATOM 840 C C . SER A 1 103 ? -3.927 5.255 21.690 1.00 89.38 103 SER A C 1
ATOM 842 O O . SER A 1 103 ? -4.025 4.274 20.953 1.00 89.38 103 SER A O 1
ATOM 844 N N . ASN A 1 104 ? -3.027 5.313 22.676 1.00 87.69 104 ASN A N 1
ATOM 845 C CA . ASN A 1 104 ? -2.105 4.217 22.984 1.00 87.69 104 ASN A CA 1
ATOM 846 C C . ASN A 1 104 ? -2.836 2.911 23.342 1.00 87.69 104 ASN A C 1
ATOM 848 O O . ASN A 1 104 ? -2.332 1.836 23.029 1.00 87.69 104 ASN A O 1
ATOM 852 N N . HIS A 1 105 ? -4.029 2.987 23.944 1.00 87.94 105 HIS A N 1
ATOM 853 C CA . HIS A 1 105 ? -4.828 1.797 24.252 1.00 87.94 105 HIS A CA 1
ATOM 854 C C . HIS A 1 105 ? -5.321 1.124 22.968 1.00 87.94 105 HIS A C 1
ATOM 856 O O . HIS A 1 105 ? -5.144 -0.080 22.789 1.00 87.94 105 HIS A O 1
ATOM 862 N N . PHE A 1 106 ? -5.865 1.903 22.028 1.00 91.25 106 PHE A N 1
ATOM 863 C CA . PHE A 1 106 ? -6.269 1.375 20.724 1.00 91.25 106 PHE A CA 1
ATOM 864 C C . PHE A 1 106 ? -5.086 0.844 19.928 1.00 91.25 106 PHE A C 1
ATOM 866 O O . PHE A 1 106 ? -5.226 -0.167 19.244 1.00 91.25 106 PHE A O 1
ATOM 873 N N . ARG A 1 107 ? -3.901 1.444 20.072 1.00 92.44 107 ARG A N 1
ATOM 874 C CA . ARG A 1 107 ? -2.665 0.896 19.509 1.00 92.44 107 ARG A CA 1
ATOM 875 C C . ARG A 1 107 ? -2.360 -0.511 20.032 1.00 92.44 107 ARG A C 1
ATOM 877 O O . ARG A 1 107 ? -2.023 -1.386 19.242 1.00 92.44 107 ARG A O 1
ATOM 884 N N . CYS A 1 108 ? -2.556 -0.775 21.321 1.00 91.06 108 CYS A N 1
ATOM 885 C CA . CYS A 1 108 ? -2.404 -2.127 21.864 1.00 91.06 108 CYS A CA 1
ATOM 886 C C . CYS A 1 108 ? -3.450 -3.107 21.306 1.00 91.06 108 CYS A C 1
ATOM 888 O O . CYS A 1 108 ? -3.111 -4.254 21.024 1.00 91.06 108 CYS A O 1
ATOM 890 N N . TYR A 1 109 ? -4.700 -2.672 21.113 1.00 91.50 109 TYR A N 1
ATOM 891 C CA . TYR A 1 109 ? -5.779 -3.518 20.575 1.00 91.50 109 TYR A CA 1
ATOM 892 C C . TYR A 1 109 ? -5.734 -3.728 19.059 1.00 91.50 109 TYR A C 1
ATOM 894 O O . TYR A 1 109 ? -6.349 -4.663 18.562 1.00 91.50 109 TYR A O 1
ATOM 902 N N . THR A 1 110 ? -5.006 -2.887 18.329 1.00 93.69 110 THR A N 1
ATOM 903 C CA . THR A 1 110 ? -4.844 -2.959 16.866 1.00 93.69 110 THR A CA 1
ATOM 904 C C . THR A 1 110 ? -3.432 -3.372 16.462 1.00 93.69 110 THR A C 1
ATOM 906 O O . THR A 1 110 ? -3.039 -3.164 15.321 1.00 93.69 110 THR A O 1
ATOM 909 N N . ASP A 1 111 ? -2.634 -3.902 17.393 1.00 92.38 111 ASP A N 1
ATOM 910 C CA . ASP A 1 111 ? -1.259 -4.328 17.124 1.00 92.38 111 ASP A CA 1
ATOM 911 C C . ASP A 1 111 ? -1.207 -5.336 15.958 1.00 92.38 111 ASP A C 1
ATOM 913 O O . ASP A 1 111 ? -1.714 -6.454 16.117 1.00 92.38 111 ASP A O 1
ATOM 917 N N . PRO A 1 112 ? -0.625 -4.968 14.798 1.00 87.25 112 PRO A N 1
ATOM 918 C CA . PRO A 1 112 ? -0.635 -5.813 13.610 1.00 87.25 112 PRO A CA 1
ATOM 919 C C . PRO A 1 112 ? 0.154 -7.111 13.805 1.00 87.25 112 PRO A C 1
ATOM 921 O O . PRO A 1 112 ? -0.166 -8.094 13.145 1.00 87.25 112 PRO A O 1
ATOM 924 N N . CYS A 1 113 ? 1.127 -7.152 14.724 1.00 86.94 113 CYS A N 1
ATOM 925 C CA . CYS A 1 113 ? 1.907 -8.361 14.992 1.00 86.94 113 CYS A CA 1
ATOM 926 C C . CYS A 1 113 ? 1.060 -9.451 15.658 1.00 86.94 113 CYS A C 1
ATOM 928 O O . CYS A 1 113 ? 1.189 -10.623 15.335 1.00 86.94 113 CYS A O 1
ATOM 930 N N . ARG A 1 114 ? 0.164 -9.064 16.573 1.00 88.50 114 ARG A N 1
ATOM 931 C CA . ARG A 1 114 ? -0.682 -10.007 17.329 1.00 88.50 114 ARG A CA 1
ATOM 932 C C . ARG A 1 114 ? -2.069 -10.193 16.721 1.00 88.50 114 ARG A C 1
ATOM 934 O O . ARG A 1 114 ? -2.775 -11.138 17.052 1.00 88.50 114 ARG A O 1
ATOM 941 N N . ARG A 1 115 ? -2.523 -9.227 15.922 1.00 93.12 115 ARG A N 1
ATOM 942 C CA . ARG A 1 115 ? -3.918 -9.119 15.468 1.00 93.12 115 ARG A CA 1
ATOM 943 C C . ARG A 1 115 ? -4.007 -8.747 13.992 1.00 93.12 115 ARG A C 1
ATOM 945 O O . ARG A 1 115 ? -4.874 -7.972 13.593 1.00 93.12 115 ARG A O 1
ATOM 952 N N . SER A 1 116 ? -3.124 -9.317 13.175 1.00 93.00 116 SER A N 1
ATOM 953 C CA . SER A 1 116 ? -3.140 -9.163 11.713 1.00 93.00 116 SER A CA 1
ATOM 954 C C . SER A 1 116 ? -4.505 -9.504 11.104 1.00 93.00 116 SER A C 1
ATOM 956 O O . SER A 1 116 ? -4.965 -8.808 10.204 1.00 93.00 116 SER A O 1
ATOM 958 N N . TRP A 1 117 ? -5.213 -10.494 11.657 1.00 95.44 117 TRP A N 1
ATOM 959 C CA . TRP A 1 117 ? -6.557 -10.890 11.220 1.00 95.44 117 TRP A CA 1
ATOM 960 C C . TRP A 1 117 ? -7.594 -9.758 11.289 1.00 95.44 117 TRP A C 1
ATOM 962 O O . TRP A 1 117 ? -8.507 -9.733 10.462 1.00 95.44 117 TRP A O 1
ATOM 972 N N . ILE A 1 118 ? -7.461 -8.813 12.235 1.00 97.00 118 ILE A N 1
ATOM 973 C CA . ILE A 1 118 ? -8.363 -7.654 12.324 1.00 97.00 118 ILE A CA 1
ATOM 974 C C . ILE A 1 118 ? -8.182 -6.773 11.094 1.00 97.00 118 ILE A C 1
ATOM 976 O O . ILE A 1 118 ? -9.154 -6.382 10.452 1.00 97.00 118 ILE A O 1
ATOM 980 N N . TRP A 1 119 ? -6.928 -6.505 10.743 1.00 96.50 119 TRP A N 1
ATOM 981 C CA . TRP A 1 119 ? -6.591 -5.685 9.592 1.00 96.50 119 TRP A CA 1
ATOM 982 C C . TRP A 1 119 ? -6.922 -6.363 8.265 1.00 96.50 119 TRP A C 1
ATOM 984 O O . TRP A 1 119 ? -7.468 -5.709 7.383 1.00 96.50 119 TRP A O 1
ATOM 994 N N . ALA A 1 120 ? -6.656 -7.665 8.137 1.00 95.25 120 ALA A N 1
ATOM 995 C CA . ALA A 1 120 ? -7.004 -8.428 6.942 1.00 95.25 120 ALA A CA 1
ATOM 996 C C . ALA A 1 120 ? -8.525 -8.418 6.691 1.00 95.25 120 ALA A C 1
ATOM 998 O O . ALA A 1 120 ? -8.971 -8.187 5.567 1.00 95.25 120 ALA A O 1
ATOM 999 N N . ARG A 1 121 ? -9.342 -8.583 7.746 1.00 97.00 121 ARG A N 1
ATOM 1000 C CA . ARG A 1 121 ? -10.808 -8.459 7.643 1.00 97.00 121 ARG A CA 1
ATOM 1001 C C . ARG A 1 121 ? -11.253 -7.035 7.331 1.00 97.00 121 ARG A C 1
ATOM 1003 O O . ARG A 1 121 ? -12.082 -6.849 6.450 1.00 97.00 121 ARG A O 1
ATOM 1010 N N . ALA A 1 122 ? -10.663 -6.034 7.980 1.00 96.56 122 ALA A N 1
ATOM 1011 C CA . ALA A 1 122 ? -10.953 -4.641 7.666 1.00 96.56 122 ALA A CA 1
ATOM 1012 C C . ALA A 1 122 ? -10.601 -4.291 6.211 1.00 96.56 122 ALA A C 1
ATOM 1014 O O . ALA A 1 122 ? -11.359 -3.583 5.552 1.00 96.56 122 ALA A O 1
ATOM 1015 N N . ARG A 1 123 ? -9.491 -4.819 5.668 1.00 95.56 123 ARG A N 1
ATOM 1016 C CA . ARG A 1 123 ? -9.130 -4.678 4.246 1.00 95.56 123 ARG A CA 1
ATOM 1017 C C . ARG A 1 123 ? -10.221 -5.243 3.345 1.00 95.56 123 ARG A C 1
ATOM 1019 O O . ARG A 1 123 ? -10.562 -4.595 2.361 1.00 95.56 123 ARG A O 1
ATOM 1026 N N . ALA A 1 124 ? -10.783 -6.400 3.687 1.00 95.75 124 ALA A N 1
ATOM 1027 C CA . ALA A 1 124 ? -11.862 -7.012 2.915 1.00 95.75 124 ALA A CA 1
ATOM 1028 C C . ALA A 1 124 ? -13.149 -6.161 2.875 1.00 95.75 124 ALA A C 1
ATOM 1030 O O . ALA A 1 124 ? -13.963 -6.349 1.975 1.00 95.75 124 ALA A O 1
ATOM 1031 N N . ASN A 1 125 ? -13.317 -5.200 3.793 1.00 95.44 125 ASN A N 1
ATOM 1032 C CA . ASN A 1 125 ? -14.429 -4.242 3.774 1.00 95.44 125 ASN A CA 1
ATOM 1033 C C . ASN A 1 125 ? -14.188 -3.035 2.853 1.00 95.44 125 ASN A C 1
ATOM 1035 O O . ASN A 1 125 ? -15.074 -2.189 2.711 1.00 95.44 125 ASN A O 1
ATOM 1039 N N . ALA A 1 126 ? -12.995 -2.893 2.266 1.00 93.75 126 ALA A N 1
ATOM 1040 C CA . ALA A 1 126 ? -12.738 -1.821 1.317 1.00 93.75 126 ALA A CA 1
ATOM 1041 C C . ALA A 1 126 ? -13.643 -1.979 0.077 1.00 93.75 126 ALA A C 1
ATOM 1043 O O . ALA A 1 126 ? -13.889 -3.096 -0.375 1.00 93.75 126 ALA A O 1
ATOM 1044 N N . PRO A 1 127 ? -14.133 -0.871 -0.512 1.00 91.31 127 PRO A N 1
ATOM 1045 C CA . PRO A 1 127 ? -15.063 -0.927 -1.646 1.00 91.31 127 PRO A CA 1
ATOM 1046 C C . PRO A 1 127 ? -14.442 -1.521 -2.918 1.00 91.31 127 PRO A C 1
ATOM 1048 O O . PRO A 1 127 ? -15.161 -1.923 -3.829 1.00 91.31 127 PRO A O 1
ATOM 1051 N N . VAL A 1 128 ? -13.112 -1.544 -2.990 1.00 89.06 128 VAL A N 1
ATOM 1052 C CA . VAL A 1 128 ? -12.330 -2.118 -4.085 1.00 89.06 128 VAL A CA 1
ATOM 1053 C C . VAL A 1 128 ? -11.565 -3.312 -3.516 1.00 89.06 128 VAL A C 1
ATOM 1055 O O . VAL A 1 128 ? -11.045 -3.191 -2.404 1.00 89.06 128 VAL A O 1
ATOM 1058 N N . PRO A 1 129 ? -11.470 -4.446 -4.233 1.00 88.94 129 PRO A N 1
ATOM 1059 C CA . PRO A 1 129 ? -10.632 -5.557 -3.802 1.00 88.94 129 PRO A CA 1
ATOM 1060 C C . PRO A 1 129 ? -9.174 -5.097 -3.722 1.00 88.94 129 PRO A C 1
ATOM 1062 O O . PRO A 1 129 ? -8.583 -4.681 -4.716 1.00 88.94 129 PRO A O 1
ATOM 1065 N N . ILE A 1 130 ? -8.608 -5.148 -2.520 1.00 91.56 130 ILE A N 1
ATOM 1066 C CA . ILE A 1 130 ? -7.206 -4.816 -2.265 1.00 91.56 130 ILE A CA 1
ATOM 1067 C C . ILE A 1 130 ? -6.453 -6.139 -2.111 1.00 91.56 130 ILE A C 1
ATOM 1069 O O . ILE A 1 130 ? -6.884 -6.965 -1.300 1.00 91.56 130 ILE A O 1
ATOM 1073 N N . PRO A 1 131 ? -5.349 -6.352 -2.848 1.00 90.88 131 PRO A N 1
ATOM 1074 C CA . PRO A 1 131 ? -4.572 -7.578 -2.734 1.00 90.88 131 PRO A CA 1
ATOM 1075 C C . PRO A 1 131 ? -3.944 -7.692 -1.345 1.00 90.88 131 PRO A C 1
ATOM 1077 O O . PRO A 1 131 ? -3.738 -6.684 -0.663 1.00 90.88 131 PRO A O 1
ATOM 1080 N N . ASP A 1 132 ? -3.624 -8.916 -0.936 1.00 90.12 132 ASP A N 1
ATOM 1081 C CA . ASP A 1 132 ? -2.890 -9.161 0.304 1.00 90.12 132 ASP A CA 1
ATOM 1082 C C . ASP A 1 132 ? -1.536 -8.429 0.300 1.00 90.12 132 ASP A C 1
ATOM 1084 O O . ASP A 1 132 ? -0.986 -8.140 -0.772 1.00 90.12 132 ASP A O 1
ATOM 1088 N N . PRO A 1 133 ? -0.982 -8.086 1.480 1.00 87.81 133 PRO A N 1
ATOM 1089 C CA . PRO A 1 133 ? 0.302 -7.418 1.537 1.00 87.81 133 PRO A CA 1
ATOM 1090 C C . PRO A 1 133 ? 1.341 -8.367 0.936 1.00 87.81 133 PRO A C 1
ATOM 1092 O O . PRO A 1 133 ? 1.263 -9.579 1.159 1.00 87.81 133 PRO A O 1
ATOM 1095 N N . PRO A 1 134 ? 2.338 -7.858 0.202 1.00 77.62 134 PRO A N 1
ATOM 1096 C CA . PRO A 1 134 ? 3.383 -8.713 -0.331 1.00 77.62 134 PRO A CA 1
ATOM 1097 C C . PRO A 1 134 ? 4.074 -9.465 0.817 1.00 77.62 134 PRO A C 1
ATOM 1099 O O . PRO A 1 134 ? 4.718 -8.860 1.672 1.00 77.62 134 PRO A O 1
ATOM 1102 N N . CYS A 1 135 ? 3.953 -10.799 0.819 1.00 65.88 135 CYS A N 1
ATOM 1103 C CA . CYS A 1 135 ? 4.580 -11.683 1.814 1.00 65.88 135 CYS A CA 1
ATOM 1104 C C . CYS A 1 135 ? 6.110 -11.681 1.721 1.00 65.88 135 CYS A C 1
ATOM 1106 O O . CYS A 1 135 ? 6.806 -12.157 2.619 1.00 65.88 135 CYS A O 1
ATOM 1108 N N . VAL A 1 136 ? 6.643 -11.182 0.607 1.00 60.06 136 VAL A N 1
ATOM 1109 C CA . VAL A 1 136 ? 8.076 -11.071 0.390 1.00 60.06 136 VAL A CA 1
ATOM 1110 C C . VAL A 1 136 ? 8.587 -9.925 1.254 1.00 60.06 136 VAL A C 1
ATOM 1112 O O . VAL A 1 136 ? 8.223 -8.766 1.053 1.00 60.06 136 VAL A O 1
ATOM 1115 N N . SER A 1 137 ? 9.454 -10.257 2.210 1.00 48.66 137 SER A N 1
ATOM 1116 C CA . SER A 1 137 ? 10.296 -9.298 2.914 1.00 48.66 137 SER A CA 1
ATOM 1117 C C . SER A 1 137 ? 11.177 -8.592 1.891 1.00 48.66 137 SER A C 1
ATOM 1119 O O . SER A 1 137 ? 12.278 -9.023 1.564 1.00 48.66 137 SER A O 1
ATOM 1121 N N . VAL A 1 138 ? 10.679 -7.502 1.318 1.00 49.31 138 VAL A N 1
ATOM 1122 C CA . VAL A 1 138 ? 11.539 -6.571 0.601 1.00 49.31 138 VAL A CA 1
ATOM 1123 C C . VAL A 1 138 ? 12.203 -5.723 1.695 1.00 49.31 138 VAL A C 1
ATOM 1125 O O . VAL A 1 138 ? 11.710 -4.672 2.095 1.00 49.31 138 VAL A O 1
ATOM 1128 N N . GLY A 1 139 ? 13.274 -6.268 2.280 1.00 52.16 139 GLY A N 1
ATOM 1129 C CA . GLY A 1 139 ? 14.104 -5.634 3.304 1.00 52.16 139 GLY A CA 1
ATOM 1130 C C . GLY A 1 139 ? 13.833 -6.031 4.751 1.00 52.16 139 GLY A C 1
ATOM 1131 O O . GLY A 1 139 ? 13.285 -7.091 5.042 1.00 52.16 139 GLY A O 1
ATOM 1132 N N . LYS A 1 140 ? 14.308 -5.174 5.672 1.00 41.44 140 LYS A N 1
ATOM 1133 C CA . LYS A 1 140 ? 14.226 -5.379 7.130 1.00 41.44 140 LYS A CA 1
ATOM 1134 C C . LYS A 1 140 ? 12.779 -5.349 7.642 1.00 41.44 140 LYS A C 1
ATOM 1136 O O . LYS A 1 140 ? 12.482 -5.992 8.643 1.00 41.44 140 LYS A O 1
ATOM 1141 N N . ASP A 1 141 ? 11.889 -4.665 6.931 1.00 52.50 141 ASP A N 1
ATOM 1142 C CA . ASP A 1 141 ? 10.516 -4.460 7.368 1.00 52.50 141 ASP A CA 1
ATOM 1143 C C . ASP A 1 141 ? 9.594 -5.365 6.544 1.00 52.50 141 ASP A C 1
ATOM 1145 O O . ASP A 1 141 ? 9.254 -5.067 5.397 1.00 52.50 141 ASP A O 1
ATOM 1149 N N . MET A 1 142 ? 9.202 -6.505 7.122 1.00 65.88 142 MET A N 1
ATOM 1150 C CA . MET A 1 142 ? 8.066 -7.268 6.604 1.00 65.88 142 MET A CA 1
ATOM 1151 C C . MET A 1 142 ? 6.854 -6.336 6.540 1.00 65.88 142 MET A C 1
ATOM 1153 O O . MET A 1 142 ? 6.588 -5.602 7.496 1.00 65.88 142 MET A O 1
ATOM 1157 N N . TRP A 1 143 ? 6.127 -6.356 5.420 1.00 76.56 143 TRP A N 1
ATOM 1158 C CA . TRP A 1 143 ? 4.898 -5.581 5.286 1.00 76.56 143 TRP A CA 1
ATOM 1159 C C . TRP A 1 143 ? 3.873 -6.134 6.260 1.00 76.56 143 TRP A C 1
ATOM 1161 O O . TRP A 1 143 ? 3.220 -7.140 5.999 1.00 76.56 143 TRP A O 1
ATOM 1171 N N . ASN A 1 144 ? 3.759 -5.484 7.414 1.00 87.69 144 ASN A N 1
ATOM 1172 C CA . ASN A 1 144 ? 2.650 -5.738 8.304 1.00 87.69 144 ASN A CA 1
ATOM 1173 C C . ASN A 1 144 ? 1.401 -5.032 7.761 1.00 87.69 144 ASN A C 1
ATOM 1175 O O . ASN A 1 144 ? 1.466 -4.072 6.987 1.00 87.69 144 ASN A O 1
ATOM 1179 N N . GLU A 1 145 ? 0.247 -5.538 8.167 1.00 91.38 145 GLU A N 1
ATOM 1180 C CA . GLU A 1 145 ? -1.039 -5.065 7.668 1.00 91.38 145 GLU A CA 1
ATOM 1181 C C . GLU A 1 145 ? -1.296 -3.573 7.954 1.00 91.38 145 GLU A C 1
ATOM 1183 O O . GLU A 1 145 ? -1.902 -2.870 7.148 1.00 91.38 145 GLU A O 1
ATOM 1188 N N . GLU A 1 146 ? -0.782 -3.057 9.073 1.00 92.62 146 GLU A N 1
ATOM 1189 C CA . GLU A 1 146 ? -0.879 -1.636 9.414 1.00 92.62 146 GLU A CA 1
ATOM 1190 C C . GLU A 1 146 ? -0.073 -0.768 8.443 1.00 92.62 146 GLU A C 1
ATOM 1192 O O . GLU A 1 146 ? -0.582 0.232 7.944 1.00 92.62 146 GLU A O 1
ATOM 1197 N N . ALA A 1 147 ? 1.184 -1.128 8.179 1.00 90.62 147 ALA A N 1
ATOM 1198 C CA . ALA A 1 147 ? 2.057 -0.410 7.261 1.00 90.62 147 ALA A CA 1
ATOM 1199 C C . ALA A 1 147 ? 1.474 -0.435 5.849 1.00 90.62 147 ALA A C 1
ATOM 1201 O O . ALA A 1 147 ? 1.489 0.586 5.161 1.00 90.62 147 ALA A O 1
ATOM 1202 N N . TYR A 1 148 ? 0.886 -1.567 5.454 1.00 92.38 148 TYR A N 1
ATOM 1203 C CA . TYR A 1 148 ? 0.185 -1.690 4.186 1.00 92.38 148 TYR A CA 1
ATOM 1204 C C . TYR A 1 148 ? -1.057 -0.797 4.119 1.00 92.38 148 TYR A C 1
ATOM 1206 O O . TYR A 1 148 ? -1.193 -0.008 3.188 1.00 92.38 148 TYR A O 1
ATOM 1214 N N . ALA A 1 149 ? -1.916 -0.813 5.139 1.00 93.69 149 ALA A N 1
ATOM 1215 C CA . ALA A 1 149 ? -3.051 0.103 5.212 1.00 93.69 149 ALA A CA 1
ATOM 1216 C C . ALA A 1 149 ? -2.594 1.571 5.212 1.00 93.69 149 ALA A C 1
ATOM 1218 O O . ALA A 1 149 ? -3.187 2.409 4.533 1.00 93.69 149 ALA A O 1
ATOM 1219 N N . SER A 1 150 ? -1.534 1.896 5.959 1.00 92.31 150 SER A N 1
ATOM 1220 C CA . SER A 1 150 ? -0.969 3.244 6.021 1.00 92.31 150 SER A CA 1
ATOM 1221 C C . SER A 1 150 ? -0.477 3.674 4.652 1.00 92.31 150 SER A C 1
ATOM 1223 O O . SER A 1 150 ? -0.758 4.792 4.238 1.00 92.31 150 SER A O 1
ATOM 1225 N N . PHE A 1 151 ? 0.201 2.790 3.930 1.00 90.81 151 PHE A N 1
ATOM 1226 C CA . PHE A 1 151 ? 0.601 3.034 2.559 1.00 90.81 151 PHE A CA 1
ATOM 1227 C C . PHE A 1 151 ? -0.612 3.356 1.677 1.00 90.81 151 PHE A C 1
ATOM 1229 O O . PHE A 1 151 ? -0.600 4.391 1.026 1.00 90.81 151 PHE A O 1
ATOM 1236 N N . LEU A 1 152 ? -1.672 2.546 1.716 1.00 92.44 152 LEU A N 1
ATOM 1237 C CA . LEU A 1 152 ? -2.833 2.692 0.828 1.00 92.44 152 LEU A CA 1
ATOM 1238 C C . LEU A 1 152 ? -3.725 3.897 1.122 1.00 92.44 152 LEU A C 1
ATOM 1240 O O . LEU A 1 152 ? -4.277 4.497 0.202 1.00 92.44 152 LEU A O 1
ATOM 1244 N N . PHE A 1 153 ? -3.919 4.215 2.402 1.00 90.62 153 PHE A N 1
ATOM 1245 C CA . PHE A 1 153 ? -4.957 5.150 2.841 1.00 90.62 153 PHE A CA 1
ATOM 1246 C C . PHE A 1 153 ? -4.417 6.409 3.509 1.00 90.62 153 PHE A C 1
ATOM 1248 O O . PHE A 1 153 ? -5.206 7.283 3.888 1.00 90.62 153 PHE A O 1
ATOM 1255 N N . THR A 1 154 ? -3.099 6.523 3.681 1.00 83.75 154 THR A N 1
ATOM 1256 C CA . THR A 1 154 ? -2.523 7.778 4.152 1.00 83.75 154 THR A CA 1
ATOM 1257 C C . THR A 1 154 ? -2.458 8.756 2.998 1.00 83.75 154 THR A C 1
ATOM 1259 O O . THR A 1 154 ? -1.915 8.504 1.930 1.00 83.75 154 THR A O 1
ATOM 1262 N N . THR A 1 155 ? -3.006 9.923 3.275 1.00 67.12 155 THR A N 1
ATOM 1263 C CA . THR A 1 155 ? -3.137 11.059 2.376 1.00 67.12 155 THR A CA 1
ATOM 1264 C C . THR A 1 155 ? -1.787 11.699 2.014 1.00 67.12 155 THR A C 1
ATOM 1266 O O . THR A 1 155 ? -1.722 12.648 1.257 1.00 67.12 155 THR A O 1
ATOM 1269 N N . GLU A 1 156 ? -0.673 11.222 2.557 1.00 78.25 156 GLU A N 1
ATOM 1270 C CA . GLU A 1 156 ? 0.646 11.831 2.347 1.00 78.25 156 GLU A CA 1
ATOM 1271 C C . GLU A 1 156 ? 1.244 11.500 0.971 1.00 78.25 156 GLU A C 1
ATOM 1273 O O . GLU A 1 156 ? 2.190 12.158 0.538 1.00 78.25 156 GLU A O 1
ATOM 1278 N N . ASN A 1 157 ? 0.671 10.534 0.248 1.00 79.69 157 ASN A N 1
ATOM 1279 C CA . ASN A 1 157 ? 1.185 10.123 -1.050 1.00 79.69 157 ASN A CA 1
ATOM 1280 C C . ASN A 1 157 ? 0.697 11.070 -2.159 1.00 79.69 157 ASN A C 1
ATOM 1282 O O . ASN A 1 157 ? -0.489 11.156 -2.489 1.00 79.69 157 ASN A O 1
ATOM 1286 N N . GLY A 1 158 ? 1.641 11.807 -2.743 1.00 91.62 158 GLY A N 1
ATOM 1287 C CA . GLY A 1 158 ? 1.425 12.577 -3.963 1.00 91.62 158 GLY A CA 1
ATOM 1288 C C . GLY A 1 158 ? 1.514 11.698 -5.211 1.00 91.62 158 GLY A C 1
ATOM 1289 O O . GLY A 1 158 ? 2.127 10.637 -5.208 1.00 91.62 158 GLY A O 1
ATOM 1290 N N . CYS A 1 159 ? 0.929 12.165 -6.309 1.00 93.62 159 CYS A N 1
ATOM 1291 C CA . CYS A 1 159 ? 1.089 11.564 -7.625 1.00 93.62 159 CYS A CA 1
ATOM 1292 C C . CYS A 1 159 ? 2.575 11.482 -8.008 1.00 93.62 159 CYS A C 1
ATOM 1294 O O . CYS A 1 159 ? 3.269 12.496 -7.993 1.00 93.62 159 CYS A O 1
ATOM 1296 N N . ASN A 1 160 ? 3.045 10.316 -8.449 1.00 91.31 160 ASN A N 1
ATOM 1297 C CA . ASN A 1 160 ? 4.442 10.082 -8.829 1.00 91.31 160 ASN A CA 1
ATOM 1298 C C . ASN A 1 160 ? 4.901 10.929 -10.032 1.00 91.31 160 ASN A C 1
ATOM 1300 O O . ASN A 1 160 ? 6.101 11.088 -10.249 1.00 91.31 160 ASN A O 1
ATOM 1304 N N . MET A 1 161 ? 3.963 11.478 -10.810 1.00 93.88 161 MET A N 1
ATOM 1305 C CA . MET A 1 161 ? 4.267 12.304 -11.982 1.00 93.88 161 MET A CA 1
ATOM 1306 C C . MET A 1 161 ? 4.333 13.794 -11.649 1.00 93.88 161 MET A C 1
ATOM 1308 O O . MET A 1 161 ? 5.297 14.459 -12.015 1.00 93.88 161 MET A O 1
ATOM 1312 N N . CYS A 1 162 ? 3.334 14.330 -10.941 1.00 95.06 162 CYS A N 1
ATOM 1313 C CA . CYS A 1 162 ? 3.239 15.771 -10.669 1.00 95.06 162 CYS A CA 1
ATOM 1314 C C . CYS A 1 162 ? 3.417 16.169 -9.197 1.00 95.06 162 CYS A C 1
ATOM 1316 O O . CYS A 1 162 ? 3.354 17.355 -8.881 1.00 95.06 162 CYS A O 1
ATOM 1318 N N . GLY A 1 163 ? 3.551 15.207 -8.283 1.00 93.31 163 GLY A N 1
ATOM 1319 C CA . GLY A 1 163 ? 3.643 15.425 -6.836 1.00 93.31 163 GLY A CA 1
ATOM 1320 C C . GLY A 1 163 ? 2.348 15.903 -6.174 1.00 93.31 163 GLY A C 1
ATOM 1321 O O . GLY A 1 163 ? 2.291 16.008 -4.951 1.00 93.31 163 GLY A O 1
ATOM 1322 N N . LYS A 1 164 ? 1.287 16.190 -6.943 1.00 94.25 164 LYS A N 1
ATOM 1323 C CA . LYS A 1 164 ? 0.008 16.635 -6.380 1.00 94.25 164 LYS A CA 1
ATOM 1324 C C . LYS A 1 164 ? -0.617 15.521 -5.563 1.00 94.25 164 LYS A C 1
ATOM 1326 O O . LYS A 1 164 ? -0.700 14.384 -6.015 1.00 94.25 164 LYS A O 1
ATOM 1331 N N . PHE A 1 165 ? -1.109 15.893 -4.396 1.00 92.31 165 PHE A N 1
ATOM 1332 C CA . PHE A 1 165 ? -1.898 15.041 -3.527 1.00 92.31 165 PHE A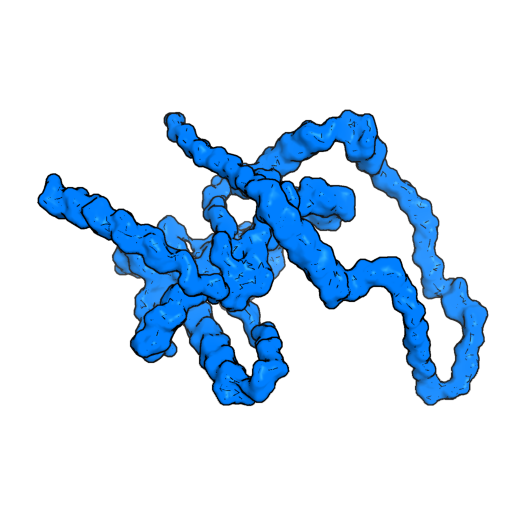 CA 1
ATOM 1333 C C . PHE A 1 165 ? -3.011 14.301 -4.283 1.00 92.31 165 PHE A C 1
ATOM 1335 O O . PHE A 1 165 ? -3.734 14.909 -5.078 1.00 92.31 165 PHE A O 1
ATOM 1342 N N . THR A 1 166 ? -3.178 13.010 -3.997 1.00 90.81 166 THR A N 1
ATOM 1343 C CA . THR A 1 166 ? -4.280 12.205 -4.525 1.00 90.81 166 THR A CA 1
ATOM 1344 C C . THR A 1 166 ? -4.901 11.358 -3.419 1.00 90.81 166 THR A C 1
ATOM 1346 O O . THR A 1 166 ? -4.203 10.802 -2.581 1.00 90.81 166 THR A O 1
ATOM 1349 N N . ASN A 1 167 ? -6.231 11.262 -3.421 1.00 88.38 167 ASN A N 1
ATOM 1350 C CA . ASN A 1 167 ? -6.975 10.343 -2.550 1.00 88.38 167 ASN A CA 1
ATOM 1351 C C . ASN A 1 167 ? -7.234 8.988 -3.229 1.00 88.38 167 ASN A C 1
ATOM 1353 O O . ASN A 1 167 ? -7.993 8.175 -2.701 1.00 88.38 167 ASN A O 1
ATOM 1357 N N . ARG A 1 168 ? -6.678 8.762 -4.426 1.00 89.00 168 ARG A N 1
ATOM 1358 C CA . ARG A 1 168 ? -6.825 7.492 -5.137 1.00 89.00 168 ARG A CA 1
ATOM 1359 C C . ARG A 1 168 ? -5.905 6.437 -4.537 1.00 89.00 168 ARG A C 1
ATOM 1361 O O . ARG A 1 168 ? -4.801 6.741 -4.093 1.00 89.00 168 ARG A O 1
ATOM 1368 N N . LEU A 1 169 ? -6.366 5.193 -4.600 1.00 90.69 169 LEU A N 1
ATOM 1369 C CA . LEU A 1 169 ? -5.508 4.033 -4.402 1.00 90.69 169 LEU A CA 1
ATOM 1370 C C . LEU A 1 169 ? -4.396 4.016 -5.465 1.00 90.69 169 LEU A C 1
ATOM 1372 O O . LEU A 1 169 ? -4.567 4.602 -6.544 1.00 90.69 169 LEU A O 1
ATOM 1376 N N . PRO A 1 170 ? -3.257 3.369 -5.175 1.00 90.62 170 PRO A N 1
ATOM 1377 C CA . PRO A 1 170 ? -2.203 3.222 -6.163 1.00 90.62 170 PRO A CA 1
ATOM 1378 C C . PRO A 1 170 ? -2.713 2.428 -7.372 1.00 90.62 170 PRO A C 1
ATOM 1380 O O . PRO A 1 170 ? -3.516 1.508 -7.231 1.00 90.62 170 PRO A O 1
ATOM 1383 N N . ILE A 1 171 ? -2.229 2.778 -8.564 1.00 89.06 171 ILE A N 1
ATOM 1384 C CA . ILE A 1 171 ? -2.509 2.021 -9.795 1.00 89.06 171 ILE A CA 1
ATOM 1385 C C . ILE A 1 171 ? -1.769 0.684 -9.782 1.00 89.06 171 ILE A C 1
ATOM 1387 O O . ILE A 1 171 ? -2.269 -0.297 -10.319 1.00 89.06 171 ILE A O 1
ATOM 1391 N N . SER A 1 172 ? -0.598 0.650 -9.143 1.00 88.12 172 SER A N 1
ATOM 1392 C CA . SER A 1 172 ? 0.130 -0.583 -8.866 1.00 88.12 172 SER A CA 1
ATOM 1393 C C . SER A 1 172 ? 0.512 -0.657 -7.395 1.00 88.12 172 SER A C 1
ATOM 1395 O O . SER A 1 172 ? 1.188 0.242 -6.877 1.00 88.12 172 SER A O 1
ATOM 1397 N N . PHE A 1 173 ? 0.090 -1.730 -6.726 1.00 86.94 173 PHE A N 1
ATOM 1398 C CA . PHE A 1 173 ? 0.340 -1.966 -5.305 1.00 86.94 173 PHE A CA 1
ATOM 1399 C C . PHE A 1 173 ? 1.801 -2.372 -5.081 1.00 86.94 173 PHE A C 1
ATOM 1401 O O . PHE A 1 173 ? 2.468 -1.826 -4.199 1.00 86.94 173 PHE A O 1
ATOM 1408 N N . ALA A 1 174 ? 2.323 -3.257 -5.930 1.00 83.75 174 ALA A N 1
ATOM 1409 C CA . ALA A 1 174 ? 3.692 -3.750 -5.910 1.00 83.75 174 ALA A CA 1
ATOM 1410 C C . ALA A 1 174 ? 4.707 -2.635 -6.198 1.00 83.75 174 ALA A C 1
ATOM 1412 O O . ALA A 1 174 ? 5.667 -2.462 -5.443 1.00 83.75 174 ALA A O 1
ATOM 1413 N N . ALA A 1 175 ? 4.476 -1.838 -7.249 1.00 83.44 175 ALA A N 1
ATOM 1414 C CA . ALA A 1 175 ? 5.371 -0.740 -7.623 1.00 83.44 175 ALA A CA 1
ATOM 1415 C C . ALA A 1 175 ? 5.112 0.558 -6.840 1.00 83.44 175 ALA A C 1
ATOM 1417 O O . ALA A 1 175 ? 5.902 1.498 -6.922 1.00 83.44 175 ALA A O 1
ATOM 1418 N N . ARG A 1 176 ? 4.031 0.606 -6.055 1.00 87.38 176 ARG A N 1
ATOM 1419 C CA . ARG A 1 176 ? 3.644 1.733 -5.196 1.00 87.38 176 ARG A CA 1
ATOM 1420 C C . ARG A 1 176 ? 3.427 3.052 -5.939 1.00 87.38 176 ARG A C 1
ATOM 1422 O O . ARG A 1 176 ? 3.861 4.115 -5.492 1.00 87.38 176 ARG A O 1
ATOM 1429 N N . ILE A 1 177 ? 2.761 2.978 -7.084 1.00 89.31 177 ILE A N 1
ATOM 1430 C CA . ILE A 1 177 ? 2.611 4.121 -7.989 1.00 89.31 177 ILE A CA 1
ATOM 1431 C C . ILE A 1 177 ? 1.239 4.766 -7.814 1.00 89.31 177 ILE A C 1
ATOM 1433 O O . ILE A 1 177 ? 0.209 4.138 -8.054 1.00 89.31 177 ILE A O 1
ATOM 1437 N N . TYR A 1 178 ? 1.238 6.048 -7.460 1.00 91.75 178 TYR A N 1
ATOM 1438 C CA . TYR A 1 178 ? 0.065 6.909 -7.376 1.00 91.75 178 TYR A CA 1
ATOM 1439 C C . TYR A 1 178 ? -0.013 7.829 -8.585 1.00 91.75 178 TYR A C 1
ATOM 1441 O O . TYR A 1 178 ? 0.948 8.514 -8.943 1.00 91.75 178 TYR A O 1
ATOM 1449 N N . ILE A 1 179 ? -1.198 7.925 -9.180 1.00 92.94 179 ILE A N 1
ATOM 1450 C CA . ILE A 1 179 ? -1.466 8.871 -10.263 1.00 92.94 179 ILE A CA 1
ATOM 1451 C C . ILE A 1 179 ? -2.730 9.652 -9.934 1.00 92.94 179 ILE A C 1
ATOM 1453 O O . ILE A 1 179 ? -3.709 9.103 -9.429 1.00 92.94 179 ILE A O 1
ATOM 1457 N N . CYS A 1 180 ? -2.678 10.963 -10.153 1.00 94.19 180 CYS A N 1
ATOM 1458 C CA . CYS A 1 180 ? -3.839 11.828 -9.999 1.00 94.19 180 CYS A CA 1
ATOM 1459 C C . CYS A 1 180 ? -4.790 11.700 -11.199 1.00 94.19 180 CYS A C 1
ATOM 1461 O O . CYS A 1 180 ? -4.495 11.053 -12.197 1.00 94.19 180 CYS A O 1
ATOM 1463 N N . ASP A 1 181 ? -5.926 12.381 -11.124 1.00 93.25 181 ASP A N 1
ATOM 1464 C CA . ASP A 1 181 ? -6.994 12.360 -12.131 1.00 93.25 181 ASP A CA 1
ATOM 1465 C C . ASP A 1 181 ? -6.617 13.046 -13.459 1.00 93.25 181 ASP A C 1
ATOM 1467 O O . ASP A 1 181 ? -7.426 13.108 -14.380 1.00 93.25 181 ASP A O 1
ATOM 1471 N N . SER A 1 182 ? -5.410 13.608 -13.566 1.00 95.31 182 SER A N 1
ATOM 1472 C CA . SER A 1 182 ? -4.969 14.312 -14.766 1.00 95.31 182 SER A CA 1
ATOM 1473 C C . SER A 1 182 ? -4.573 13.331 -15.866 1.00 95.31 182 SER A C 1
ATOM 1475 O O . SER A 1 182 ? -3.613 12.578 -15.708 1.00 95.31 182 SER A O 1
ATOM 1477 N N . GLU A 1 183 ? -5.237 13.430 -17.019 1.00 94.50 183 GLU A N 1
ATOM 1478 C CA . GLU A 1 183 ? -4.896 12.664 -18.228 1.00 94.50 183 GLU A CA 1
ATOM 1479 C C . GLU A 1 183 ? -3.434 12.850 -18.645 1.00 94.50 183 GLU A C 1
ATOM 1481 O O . GLU A 1 183 ? -2.785 11.900 -19.061 1.00 94.50 183 GLU A O 1
ATOM 1486 N N . ILE A 1 184 ? -2.875 14.051 -18.455 1.00 96.50 184 ILE A N 1
ATOM 1487 C CA . ILE A 1 184 ? -1.464 14.331 -18.751 1.00 96.50 184 ILE A CA 1
ATOM 1488 C C . ILE A 1 184 ? -0.556 13.442 -17.894 1.00 96.50 184 ILE A C 1
ATOM 1490 O O . ILE A 1 184 ? 0.355 12.816 -18.421 1.00 96.50 184 ILE A O 1
ATOM 1494 N N . CYS A 1 185 ? -0.818 13.351 -16.584 1.00 95.56 185 CYS A N 1
ATOM 1495 C CA . CYS A 1 185 ? -0.025 12.511 -15.683 1.00 95.56 185 CYS A CA 1
ATOM 1496 C C . CYS A 1 185 ? -0.188 11.027 -16.000 1.00 95.56 185 CYS A C 1
ATOM 1498 O O . CYS A 1 185 ? 0.782 10.282 -15.907 1.00 95.56 185 CYS A O 1
ATOM 1500 N N . PHE A 1 186 ? -1.395 10.604 -16.374 1.00 92.94 186 PHE A N 1
ATOM 1501 C CA . PHE A 1 186 ? -1.635 9.231 -16.792 1.00 92.94 186 PHE A CA 1
ATOM 1502 C C . PHE A 1 186 ? -0.860 8.897 -18.071 1.00 92.94 186 PHE A C 1
ATOM 1504 O O . PHE A 1 186 ? -0.100 7.940 -18.061 1.00 92.94 186 PHE A O 1
ATOM 1511 N N . ASN A 1 187 ? -0.947 9.724 -19.116 1.00 92.31 187 ASN A N 1
ATOM 1512 C CA . ASN A 1 187 ? -0.217 9.515 -20.371 1.00 92.31 187 ASN A CA 1
ATOM 1513 C C . ASN A 1 187 ? 1.303 9.539 -20.165 1.00 92.31 187 ASN A C 1
ATOM 1515 O O . ASN A 1 187 ? 1.991 8.646 -20.636 1.00 92.31 187 ASN A O 1
ATOM 1519 N N . THR A 1 188 ? 1.821 10.486 -19.371 1.00 94.38 188 THR A N 1
ATOM 1520 C CA . THR A 1 188 ? 3.254 10.512 -19.016 1.00 94.38 188 THR A CA 1
ATOM 1521 C C . THR A 1 188 ? 3.684 9.247 -18.276 1.00 94.38 188 THR A C 1
ATOM 1523 O O . THR A 1 188 ? 4.810 8.795 -18.443 1.00 94.38 188 THR A O 1
ATOM 1526 N N . PHE A 1 189 ? 2.810 8.674 -17.446 1.00 92.62 189 PHE A N 1
ATOM 1527 C CA . PHE A 1 189 ? 3.089 7.385 -16.829 1.00 92.62 189 PHE A CA 1
ATOM 1528 C C . PHE A 1 189 ? 3.081 6.250 -17.843 1.00 92.62 189 PHE A C 1
ATOM 1530 O O . PHE A 1 189 ? 3.983 5.431 -17.784 1.00 92.62 189 PHE A O 1
ATOM 1537 N N . ILE A 1 190 ? 2.114 6.203 -18.764 1.00 90.31 190 ILE A N 1
ATOM 1538 C CA . ILE A 1 190 ? 2.097 5.189 -19.828 1.00 90.31 190 ILE A CA 1
ATOM 1539 C C . ILE A 1 190 ? 3.413 5.218 -20.608 1.00 90.31 190 ILE A C 1
ATOM 1541 O O . ILE A 1 190 ? 4.018 4.171 -20.802 1.00 90.31 190 ILE A O 1
ATOM 1545 N N . ASP A 1 191 ? 3.893 6.412 -20.956 1.00 91.00 191 ASP A N 1
ATOM 1546 C CA . ASP A 1 191 ? 5.171 6.597 -21.650 1.00 91.00 191 ASP A CA 1
ATOM 1547 C C . ASP A 1 191 ? 6.389 6.179 -20.793 1.00 91.00 191 ASP A C 1
ATOM 1549 O O . ASP A 1 191 ? 7.454 5.866 -21.326 1.00 91.00 191 ASP A O 1
ATOM 1553 N N . ASP A 1 192 ? 6.253 6.173 -19.460 1.00 90.94 192 ASP A N 1
ATOM 1554 C CA . ASP A 1 192 ? 7.269 5.691 -18.512 1.00 90.94 192 ASP A CA 1
ATOM 1555 C C . ASP A 1 192 ? 7.216 4.168 -18.307 1.00 90.94 192 ASP A C 1
ATOM 1557 O O . ASP A 1 192 ? 8.165 3.593 -17.774 1.00 90.94 192 ASP A O 1
ATOM 1561 N N . VAL A 1 193 ? 6.136 3.492 -18.704 1.00 90.38 193 VAL A N 1
ATOM 1562 C CA . VAL A 1 193 ? 6.014 2.038 -18.569 1.00 90.38 193 VAL A CA 1
ATOM 1563 C C . VAL A 1 193 ? 6.765 1.334 -19.699 1.00 90.38 193 VAL A C 1
ATOM 1565 O O . VAL A 1 193 ? 6.730 1.744 -20.855 1.00 90.38 193 VAL A O 1
ATOM 1568 N N . THR A 1 194 ? 7.466 0.254 -19.362 1.00 89.00 194 THR A N 1
ATOM 1569 C CA . THR A 1 194 ? 8.207 -0.573 -20.317 1.00 89.00 194 THR A CA 1
ATOM 1570 C C . THR A 1 194 ? 8.076 -2.056 -19.979 1.00 89.00 194 THR A C 1
ATOM 1572 O O . THR A 1 194 ? 8.033 -2.444 -18.809 1.00 89.00 194 THR A O 1
ATOM 1575 N N . ASP A 1 195 ? 7.999 -2.877 -21.020 1.00 85.56 195 ASP A N 1
ATOM 1576 C CA . ASP A 1 195 ? 8.048 -4.341 -21.008 1.00 85.56 195 ASP A CA 1
ATOM 1577 C C . ASP A 1 195 ? 9.459 -4.890 -21.289 1.00 85.56 195 ASP A C 1
ATOM 1579 O O . ASP A 1 195 ? 9.723 -6.072 -21.070 1.00 85.56 195 ASP A O 1
ATOM 1583 N N . THR A 1 196 ? 10.383 -4.034 -21.736 1.00 80.25 196 THR A N 1
ATOM 1584 C CA . THR A 1 196 ? 11.738 -4.382 -22.183 1.00 80.25 196 THR A CA 1
ATOM 1585 C C . THR A 1 196 ? 12.815 -3.777 -21.272 1.00 80.25 196 THR A C 1
ATOM 1587 O O . THR A 1 196 ? 13.493 -2.806 -21.616 1.00 80.25 196 THR A O 1
ATOM 1590 N N . PRO A 1 197 ? 13.063 -4.371 -20.094 1.00 77.88 197 PRO A N 1
ATOM 1591 C CA . PRO A 1 197 ? 14.097 -3.890 -19.177 1.00 77.88 197 PRO A CA 1
ATOM 1592 C C . PRO A 1 197 ? 15.524 -4.082 -19.720 1.00 77.88 197 PRO A C 1
ATOM 1594 O O . PRO A 1 197 ? 16.462 -3.486 -19.192 1.00 77.88 197 PRO A O 1
ATOM 1597 N N . GLU A 1 198 ? 15.701 -4.880 -20.777 1.00 77.94 198 GLU A N 1
ATOM 1598 C CA . GLU A 1 198 ? 16.994 -5.181 -21.410 1.00 77.94 198 GLU A CA 1
ATOM 1599 C C . GLU A 1 198 ? 17.693 -3.943 -21.992 1.00 77.94 198 GLU A C 1
ATOM 1601 O O . GLU A 1 198 ? 18.920 -3.906 -22.057 1.00 77.94 198 GLU A O 1
ATOM 1606 N N . GLU A 1 199 ? 16.944 -2.895 -22.360 1.00 81.75 199 GLU A N 1
ATOM 1607 C CA . GLU A 1 199 ? 17.537 -1.621 -22.799 1.00 81.75 199 GLU A CA 1
ATOM 1608 C C . GLU A 1 199 ? 18.314 -0.922 -21.672 1.00 81.75 199 GLU A C 1
ATOM 1610 O O . GLU A 1 199 ? 19.268 -0.186 -21.924 1.00 81.75 199 GLU A O 1
ATOM 1615 N N . LEU A 1 200 ? 17.898 -1.147 -20.423 1.00 83.00 200 LEU A N 1
ATOM 1616 C CA . LEU A 1 200 ? 18.438 -0.489 -19.232 1.00 83.00 200 LEU A CA 1
ATOM 1617 C C . LEU A 1 200 ? 19.387 -1.400 -18.450 1.00 83.00 200 LEU A C 1
ATOM 1619 O O . LEU A 1 200 ? 20.246 -0.915 -17.711 1.00 83.00 200 LEU A O 1
ATOM 1623 N N . ILE A 1 201 ? 19.218 -2.717 -18.578 1.00 85.56 201 ILE A N 1
ATOM 1624 C CA . ILE A 1 201 ? 19.882 -3.717 -17.746 1.00 85.56 201 ILE A CA 1
ATOM 1625 C C . ILE A 1 201 ? 20.594 -4.718 -18.649 1.00 85.56 201 ILE A C 1
ATOM 1627 O O . ILE A 1 201 ? 19.928 -5.432 -19.397 1.00 85.56 201 ILE A O 1
ATOM 1631 N N . PRO A 1 202 ? 21.931 -4.839 -18.542 1.00 85.12 202 PRO A N 1
ATOM 1632 C CA . PRO A 1 202 ? 22.672 -5.872 -19.248 1.00 85.12 202 PRO A CA 1
ATOM 1633 C C . PRO A 1 202 ? 22.052 -7.264 -19.025 1.00 85.12 202 PRO A C 1
ATOM 1635 O O . PRO A 1 202 ? 21.724 -7.590 -17.874 1.00 85.12 202 PRO A O 1
ATOM 1638 N N . PRO A 1 203 ? 21.918 -8.105 -20.068 1.00 85.75 203 PRO A N 1
ATOM 1639 C CA . PRO A 1 203 ? 21.247 -9.401 -19.965 1.00 85.75 203 PRO A CA 1
ATOM 1640 C C . PRO A 1 203 ? 21.798 -10.299 -18.851 1.00 85.75 203 PRO A C 1
ATOM 1642 O O . PRO A 1 203 ? 21.033 -10.984 -18.171 1.00 85.75 203 PRO A O 1
ATOM 1645 N N . GLU A 1 204 ? 23.112 -10.259 -18.588 1.00 85.56 204 GLU A N 1
ATOM 1646 C CA . GLU A 1 204 ? 23.714 -11.046 -17.505 1.00 85.56 204 GLU A CA 1
ATOM 1647 C C . GLU A 1 204 ? 23.250 -10.624 -16.101 1.00 85.56 204 GLU A C 1
ATOM 1649 O O . GLU A 1 204 ? 23.225 -11.444 -15.180 1.00 85.56 204 GLU A O 1
ATOM 1654 N N . LYS A 1 205 ? 22.855 -9.358 -15.927 1.00 84.06 205 LYS A N 1
ATOM 1655 C CA . LYS A 1 205 ? 22.352 -8.819 -14.656 1.00 84.06 205 LYS A CA 1
ATOM 1656 C C . LYS A 1 205 ? 20.845 -9.005 -14.523 1.00 84.06 205 LYS A C 1
ATOM 1658 O O . LYS A 1 205 ? 20.361 -9.185 -13.405 1.00 84.06 205 LYS A O 1
ATOM 1663 N N . TRP A 1 206 ? 20.117 -9.000 -15.641 1.00 84.56 206 TRP A N 1
ATOM 1664 C CA . TRP A 1 206 ? 18.658 -9.106 -15.656 1.00 84.56 206 TRP A CA 1
ATOM 1665 C C . TRP A 1 206 ? 18.153 -10.333 -14.890 1.00 84.56 206 TRP A C 1
ATOM 1667 O O . TRP A 1 206 ? 17.313 -10.203 -14.002 1.00 84.56 206 TRP A O 1
ATOM 1677 N N . MET A 1 207 ? 18.750 -11.501 -15.139 1.00 82.38 207 MET A N 1
ATOM 1678 C CA . MET A 1 207 ? 18.378 -12.757 -14.473 1.00 82.38 207 MET A CA 1
ATOM 1679 C C . MET A 1 207 ? 18.471 -12.687 -12.942 1.00 82.38 207 MET A C 1
ATOM 1681 O O . MET A 1 207 ? 17.677 -13.310 -12.241 1.00 82.38 207 MET A O 1
ATOM 1685 N N . LEU A 1 208 ? 19.429 -11.923 -12.408 1.00 81.94 208 LEU A N 1
ATOM 1686 C CA . LEU A 1 208 ? 19.591 -11.733 -10.965 1.00 81.94 208 LEU A CA 1
ATOM 1687 C C . LEU A 1 208 ? 18.622 -10.688 -10.411 1.00 81.94 208 LEU A C 1
ATOM 1689 O O . LEU A 1 208 ? 18.235 -10.771 -9.248 1.00 81.94 208 LEU A O 1
ATOM 1693 N N . MET A 1 209 ? 18.259 -9.699 -11.226 1.00 80.00 209 MET A N 1
ATOM 1694 C CA . MET A 1 209 ? 17.425 -8.568 -10.827 1.00 80.00 209 MET A CA 1
ATOM 1695 C C . MET A 1 209 ? 15.930 -8.843 -10.963 1.00 80.00 209 MET A C 1
ATOM 1697 O O . MET A 1 209 ? 15.155 -8.253 -10.216 1.00 80.00 209 MET A O 1
ATOM 1701 N N . GLN A 1 210 ? 15.514 -9.755 -11.842 1.00 80.88 210 GLN A N 1
ATOM 1702 C CA . GLN A 1 210 ? 14.100 -10.007 -12.129 1.00 80.88 210 GLN A CA 1
ATOM 1703 C C . GLN A 1 210 ? 13.289 -10.340 -10.867 1.00 80.88 210 GLN A C 1
ATOM 1705 O O . GLN A 1 210 ? 12.160 -9.882 -10.723 1.00 80.88 210 GLN A O 1
ATOM 1710 N N . SER A 1 211 ? 13.872 -11.066 -9.905 1.00 75.44 211 SER A N 1
ATOM 1711 C CA . SER A 1 211 ? 13.201 -11.388 -8.636 1.00 75.44 211 SER A CA 1
ATOM 1712 C C . SER A 1 211 ? 13.073 -10.205 -7.665 1.00 75.44 211 SER A C 1
ATOM 1714 O O . SER A 1 211 ? 12.405 -10.325 -6.642 1.00 75.44 211 SER A O 1
ATOM 1716 N N . TRP A 1 212 ? 13.755 -9.092 -7.934 1.00 71.81 212 TRP A N 1
ATOM 1717 C CA . TRP A 1 212 ? 13.813 -7.903 -7.075 1.00 71.81 212 TRP A CA 1
ATOM 1718 C C . TRP A 1 212 ? 12.955 -6.763 -7.599 1.00 71.81 212 TRP A C 1
ATOM 1720 O O . TRP A 1 212 ? 12.689 -5.811 -6.867 1.00 71.81 212 TRP A O 1
ATOM 1730 N N . MET A 1 213 ? 12.583 -6.823 -8.874 1.00 79.25 213 MET A N 1
ATOM 1731 C CA . MET A 1 213 ? 11.919 -5.720 -9.540 1.00 79.25 213 MET A CA 1
ATOM 1732 C C . MET A 1 213 ? 10.410 -5.853 -9.379 1.00 79.25 213 MET A C 1
ATOM 1734 O O . MET A 1 213 ? 9.850 -6.879 -9.769 1.00 79.25 213 MET A O 1
ATOM 1738 N N . PRO A 1 214 ? 9.742 -4.841 -8.800 1.00 78.81 214 PRO A N 1
ATOM 1739 C CA . PRO A 1 214 ? 8.298 -4.870 -8.689 1.00 78.81 214 PRO A CA 1
ATOM 1740 C C . PRO A 1 214 ? 7.703 -4.801 -10.094 1.00 78.81 214 PRO A C 1
ATOM 1742 O O . PRO A 1 214 ? 7.893 -3.822 -10.816 1.00 78.81 214 PRO A O 1
ATOM 1745 N N . THR A 1 215 ? 6.998 -5.858 -10.476 1.00 83.31 215 THR A N 1
ATOM 1746 C CA . THR A 1 215 ? 6.172 -5.881 -11.680 1.00 83.31 215 THR A CA 1
ATOM 1747 C C . THR A 1 215 ? 4.873 -5.143 -11.404 1.00 83.31 215 THR A C 1
ATOM 1749 O O . THR A 1 215 ? 4.288 -5.301 -10.330 1.00 83.31 215 THR A O 1
ATOM 1752 N N . LEU A 1 216 ? 4.400 -4.370 -12.374 1.00 84.56 216 LEU A N 1
ATOM 1753 C CA . LEU A 1 216 ? 3.043 -3.848 -12.345 1.00 84.56 216 LEU A CA 1
ATOM 1754 C C . LEU A 1 216 ? 2.048 -5.012 -12.476 1.00 84.56 216 LEU A C 1
ATOM 1756 O O . LEU A 1 216 ? 2.317 -5.994 -13.171 1.00 84.56 216 LEU A O 1
ATOM 1760 N N . GLU A 1 217 ? 0.925 -4.930 -11.765 1.00 83.00 217 GLU A N 1
ATOM 1761 C CA . GLU A 1 217 ? -0.075 -5.990 -11.747 1.00 83.00 217 GLU A CA 1
ATOM 1762 C C . GLU A 1 217 ? -0.836 -6.038 -13.081 1.00 83.00 217 GLU A C 1
ATOM 1764 O O . GLU A 1 217 ? -1.602 -5.115 -13.376 1.00 83.00 217 GLU A O 1
ATOM 1769 N N . PRO A 1 218 ? -0.712 -7.129 -13.861 1.00 70.19 218 PRO A N 1
ATOM 1770 C CA . PRO A 1 218 ? -1.256 -7.198 -15.216 1.00 70.19 218 PRO A CA 1
ATOM 1771 C C . PRO A 1 218 ? -2.784 -7.059 -15.260 1.00 70.19 218 PRO A C 1
ATOM 1773 O O . PRO A 1 218 ? -3.336 -6.586 -16.249 1.00 70.19 218 PRO A O 1
ATOM 1776 N N . GLU A 1 219 ? -3.472 -7.433 -14.179 1.00 67.25 219 GLU A N 1
ATOM 1777 C CA . GLU A 1 219 ? -4.935 -7.400 -14.071 1.00 67.25 219 GLU A CA 1
ATOM 1778 C C . GLU A 1 219 ? -5.508 -5.990 -13.867 1.00 67.25 219 GLU A C 1
ATOM 1780 O O . GLU A 1 219 ? -6.692 -5.761 -14.114 1.00 67.25 219 GLU A O 1
ATOM 1785 N N . LEU A 1 220 ? -4.686 -5.036 -13.422 1.00 63.56 220 LEU A N 1
ATOM 1786 C CA . LEU A 1 220 ? -5.118 -3.662 -13.143 1.00 63.56 220 LEU A CA 1
ATOM 1787 C C . LEU A 1 220 ? -4.896 -2.721 -14.332 1.00 63.56 220 LEU A C 1
ATOM 1789 O O . LEU A 1 220 ? -5.204 -1.528 -14.258 1.00 63.56 220 LEU A O 1
ATOM 1793 N N . HIS A 1 221 ? -4.374 -3.241 -15.441 1.00 65.00 221 HIS A N 1
ATOM 1794 C CA . HIS A 1 221 ? -4.105 -2.462 -16.636 1.00 65.00 221 HIS A CA 1
ATOM 1795 C C . HIS A 1 221 ? -5.328 -2.448 -17.553 1.00 65.00 221 HIS A C 1
ATOM 1797 O O . HIS A 1 221 ? -5.775 -3.509 -17.993 1.00 65.00 221 HIS A O 1
ATOM 1803 N N . PRO A 1 222 ? -5.894 -1.273 -17.889 1.00 60.16 222 PRO A N 1
ATOM 1804 C CA . PRO A 1 222 ? -6.862 -1.209 -18.971 1.00 60.16 222 PRO A CA 1
ATOM 1805 C C . PRO A 1 222 ? -6.258 -1.821 -20.250 1.00 60.16 222 PRO A C 1
ATOM 1807 O O . PRO A 1 222 ? -5.089 -1.580 -20.543 1.00 60.16 222 PRO A O 1
ATOM 1810 N N . PRO A 1 223 ? -7.030 -2.567 -21.060 1.00 59.72 223 PRO A N 1
ATOM 1811 C CA . PRO A 1 223 ? -6.541 -3.225 -22.283 1.00 59.72 223 PRO A CA 1
ATOM 1812 C C . PRO A 1 223 ? -5.968 -2.257 -23.340 1.00 59.72 223 PRO A C 1
ATOM 1814 O O . PRO A 1 223 ? -5.479 -2.676 -24.384 1.00 59.72 223 PRO A O 1
ATOM 1817 N N . THR A 1 224 ? -6.010 -0.951 -23.076 1.00 60.19 224 THR A N 1
ATOM 1818 C CA . THR A 1 224 ? -5.491 0.133 -23.910 1.00 60.19 224 THR A CA 1
ATOM 1819 C C . THR A 1 224 ? -3.977 0.142 -24.090 1.00 60.19 224 THR A C 1
ATOM 1821 O O . THR A 1 224 ? -3.508 0.851 -24.971 1.00 60.19 224 THR A O 1
ATOM 1824 N N . PHE A 1 225 ? -3.204 -0.600 -23.295 1.00 65.81 225 PHE A N 1
ATOM 1825 C CA . PHE A 1 225 ? -1.744 -0.547 -23.403 1.00 65.81 225 PHE A CA 1
ATOM 1826 C C . PHE A 1 225 ? -1.158 -1.306 -24.603 1.00 65.81 225 PHE A C 1
ATOM 1828 O O . PHE A 1 225 ? 0.012 -1.125 -24.914 1.00 65.81 225 PHE A O 1
ATOM 1835 N N . GLY A 1 226 ? -1.934 -2.159 -25.279 1.00 74.75 226 GLY A N 1
ATOM 1836 C CA . GLY A 1 226 ? -1.444 -2.912 -26.441 1.00 74.75 226 GLY A CA 1
ATOM 1837 C C . GLY A 1 226 ? -0.408 -4.002 -26.126 1.00 74.75 226 GLY A C 1
ATOM 1838 O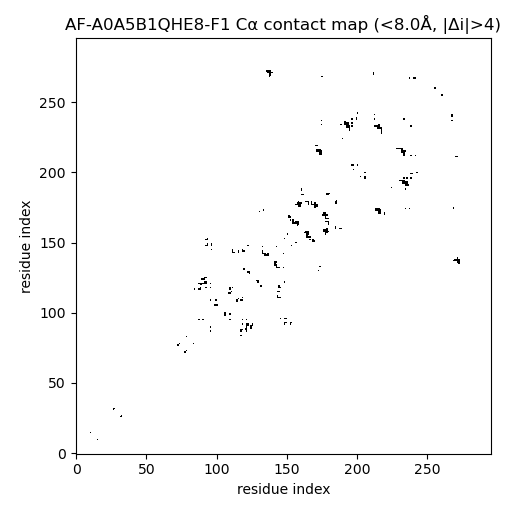 O . GLY A 1 226 ? 0.077 -4.636 -27.058 1.00 74.75 226 GLY A O 1
ATOM 1839 N N . TYR A 1 227 ? -0.094 -4.249 -24.850 1.00 75.69 227 TYR A N 1
ATOM 1840 C CA . TYR A 1 227 ? 0.750 -5.366 -24.423 1.00 75.69 227 TYR A CA 1
ATOM 1841 C C . TYR A 1 227 ? -0.037 -6.676 -24.371 1.00 75.69 227 TYR A C 1
ATOM 1843 O O . TYR A 1 227 ? -1.242 -6.694 -24.100 1.00 75.69 227 TYR A O 1
ATOM 1851 N N . GLU A 1 228 ? 0.662 -7.786 -24.597 1.00 78.06 228 GLU A N 1
ATOM 1852 C CA . GLU A 1 228 ? 0.099 -9.119 -24.402 1.00 78.06 228 GLU A CA 1
ATOM 1853 C C . GLU A 1 228 ? -0.266 -9.344 -22.925 1.00 78.06 228 GLU A C 1
ATOM 1855 O O . GLU A 1 228 ? 0.420 -8.898 -22.001 1.00 78.06 228 GLU A O 1
ATOM 1860 N N . VAL A 1 229 ? -1.385 -10.034 -22.692 1.00 78.44 229 VAL A N 1
ATOM 1861 C CA . VAL A 1 229 ? -1.849 -10.344 -21.336 1.00 78.44 229 VAL A CA 1
ATOM 1862 C C . VAL A 1 229 ? -0.808 -11.220 -20.642 1.00 78.44 229 VAL A C 1
ATOM 1864 O O . VAL A 1 229 ? -0.489 -12.306 -21.118 1.00 78.44 229 VAL A O 1
ATOM 1867 N N . GLY A 1 230 ? -0.314 -10.760 -19.493 1.00 79.25 230 GLY A N 1
ATOM 1868 C CA . GLY A 1 230 ? 0.695 -11.471 -18.706 1.00 79.25 230 GLY A CA 1
ATOM 1869 C C . GLY A 1 230 ? 2.135 -11.019 -18.954 1.00 79.25 230 GLY A C 1
ATOM 1870 O O . GLY A 1 230 ? 3.026 -11.490 -18.245 1.00 79.25 230 GLY A O 1
ATOM 1871 N N . THR A 1 231 ? 2.379 -10.087 -19.881 1.00 83.69 231 THR A N 1
ATOM 1872 C CA . THR A 1 231 ? 3.695 -9.450 -20.009 1.00 83.69 231 THR A CA 1
ATOM 1873 C C . THR A 1 231 ? 3.992 -8.630 -18.749 1.00 83.69 231 THR A C 1
ATOM 1875 O O . THR A 1 231 ? 3.179 -7.781 -18.373 1.00 83.69 231 THR A O 1
ATOM 1878 N N . PRO A 1 232 ? 5.125 -8.869 -18.061 1.00 85.31 232 PRO A N 1
ATOM 1879 C CA . PRO A 1 232 ? 5.487 -8.089 -16.891 1.00 85.31 232 PRO A CA 1
ATOM 1880 C C . PRO A 1 232 ? 5.843 -6.667 -17.323 1.00 85.31 232 PRO A C 1
ATOM 1882 O O . PRO A 1 232 ? 6.751 -6.460 -18.124 1.00 85.31 232 PRO A O 1
ATOM 1885 N N . LEU A 1 233 ? 5.125 -5.692 -16.777 1.00 88.25 233 LEU A N 1
ATOM 1886 C CA . LEU A 1 233 ? 5.388 -4.281 -17.025 1.00 88.25 233 LEU A CA 1
ATOM 1887 C C . LEU A 1 233 ? 6.136 -3.670 -15.846 1.00 88.25 233 LEU A C 1
ATOM 1889 O O . LEU A 1 233 ? 5.943 -4.061 -14.693 1.00 88.25 233 LEU A O 1
ATOM 1893 N N . TYR A 1 234 ? 6.971 -2.680 -16.133 1.00 89.31 234 TYR A N 1
ATOM 1894 C CA . TYR A 1 234 ? 7.795 -1.999 -15.145 1.00 89.31 234 TYR A CA 1
ATOM 1895 C C . TYR A 1 234 ? 7.750 -0.488 -15.368 1.00 89.31 234 TYR A C 1
ATOM 1897 O O . TYR A 1 234 ? 7.671 -0.024 -16.501 1.00 89.31 234 TYR A O 1
ATOM 1905 N N . SER A 1 235 ? 7.850 0.304 -14.298 1.00 89.75 235 SER A N 1
ATOM 1906 C CA . SER A 1 235 ? 8.136 1.740 -14.439 1.00 89.75 235 SER A CA 1
ATOM 1907 C C . SER A 1 235 ? 9.619 1.925 -14.749 1.00 89.75 235 SER A C 1
ATOM 1909 O O . SER A 1 235 ? 10.464 1.474 -13.973 1.00 89.75 235 SER A O 1
ATOM 1911 N N . ARG A 1 236 ? 9.940 2.623 -15.842 1.00 90.38 236 ARG A N 1
ATOM 1912 C CA . ARG A 1 236 ? 11.309 2.944 -16.271 1.00 90.38 236 ARG A CA 1
ATOM 1913 C C . ARG A 1 236 ? 12.088 3.648 -15.165 1.00 90.38 236 ARG A C 1
ATOM 1915 O O . ARG A 1 236 ? 13.170 3.191 -14.804 1.00 90.38 236 ARG A O 1
ATOM 1922 N N . ARG A 1 237 ? 11.508 4.677 -14.536 1.00 86.94 237 ARG A N 1
ATOM 1923 C CA . ARG A 1 237 ? 12.116 5.342 -13.364 1.00 86.94 237 ARG A CA 1
ATOM 1924 C C . ARG A 1 237 ? 12.370 4.380 -12.206 1.00 86.94 237 ARG A C 1
ATOM 1926 O O . ARG A 1 237 ? 13.405 4.462 -11.544 1.00 86.94 237 ARG A O 1
ATOM 1933 N N . GLY A 1 238 ? 11.424 3.474 -11.953 1.00 84.75 238 GLY A N 1
ATOM 1934 C CA . GLY A 1 238 ? 11.578 2.418 -10.954 1.00 84.75 238 GLY A CA 1
ATOM 1935 C C . GLY A 1 238 ? 12.765 1.507 -11.271 1.00 84.75 238 GLY A C 1
ATOM 1936 O O . GLY A 1 238 ? 13.609 1.287 -10.403 1.00 84.75 238 GLY A O 1
ATOM 1937 N N . LEU A 1 239 ? 12.868 1.052 -12.525 1.00 86.69 239 LEU A N 1
ATOM 1938 C CA . LEU A 1 239 ? 13.967 0.215 -13.008 1.00 86.69 239 LEU A CA 1
ATOM 1939 C C . LEU A 1 239 ? 15.319 0.910 -12.841 1.00 86.69 239 LEU A C 1
ATOM 1941 O O . LEU A 1 239 ? 16.218 0.344 -12.223 1.00 86.69 239 LEU A O 1
ATOM 1945 N N . GLU A 1 240 ? 15.456 2.143 -13.330 1.00 87.44 240 GLU A N 1
ATOM 1946 C CA . GLU A 1 240 ? 16.691 2.931 -13.232 1.00 87.44 240 GLU A CA 1
ATOM 1947 C C . GLU A 1 240 ? 17.145 3.093 -11.776 1.00 87.44 240 GLU A C 1
ATOM 1949 O O . GLU A 1 240 ? 18.325 2.921 -11.450 1.00 87.44 240 GLU A O 1
ATOM 1954 N N . CYS A 1 241 ? 16.200 3.364 -10.871 1.00 83.81 241 CYS A N 1
ATOM 1955 C CA . CYS A 1 241 ? 16.497 3.489 -9.451 1.00 83.81 241 CYS A CA 1
ATOM 1956 C C . CYS A 1 241 ? 16.964 2.153 -8.849 1.00 83.81 241 CYS A C 1
ATOM 1958 O O . CYS A 1 241 ? 17.982 2.110 -8.150 1.00 83.81 241 CYS A O 1
ATOM 1960 N N . SER A 1 242 ? 16.270 1.054 -9.165 1.00 82.50 242 SER A N 1
ATOM 1961 C CA . SER A 1 242 ? 16.639 -0.298 -8.732 1.00 82.50 242 SER A CA 1
ATOM 1962 C C . SER A 1 242 ? 18.015 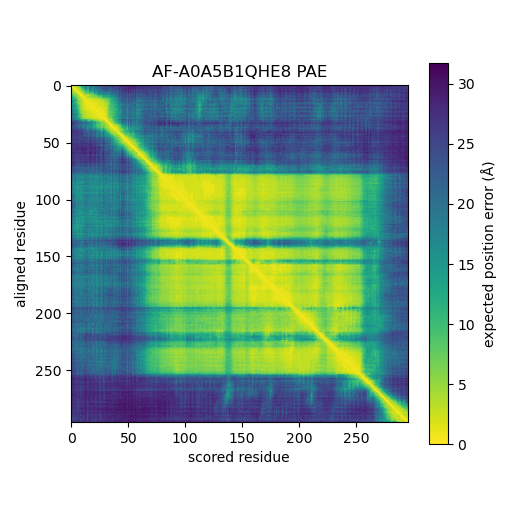-0.727 -9.252 1.00 82.50 242 SER A C 1
ATOM 1964 O O . SER A 1 242 ? 18.796 -1.299 -8.490 1.00 82.50 242 SER A O 1
ATOM 1966 N N . VAL A 1 243 ? 18.353 -0.413 -10.506 1.00 85.12 243 VAL A N 1
ATOM 1967 C CA . VAL A 1 243 ? 19.687 -0.655 -11.086 1.00 85.12 243 VAL A CA 1
ATOM 1968 C C . VAL A 1 243 ? 20.746 0.140 -10.335 1.00 85.12 243 VAL A C 1
ATOM 1970 O O . VAL A 1 243 ? 21.728 -0.430 -9.859 1.00 85.12 243 VAL A O 1
ATOM 1973 N N . GLY A 1 244 ? 20.518 1.441 -10.142 1.00 84.94 244 GLY A N 1
ATOM 1974 C CA . GLY A 1 244 ? 21.452 2.300 -9.420 1.00 84.94 244 GLY A CA 1
ATOM 1975 C C . GLY A 1 244 ? 21.689 1.857 -7.969 1.00 84.94 244 GLY A C 1
ATOM 1976 O O . GLY A 1 244 ? 22.802 2.004 -7.456 1.00 84.94 244 GLY A O 1
ATOM 1977 N N . GLU A 1 245 ? 20.674 1.316 -7.286 1.00 80.75 245 GLU A N 1
ATOM 1978 C CA . GLU A 1 245 ? 20.820 0.709 -5.953 1.00 80.75 245 GLU A CA 1
ATOM 1979 C C . GLU A 1 245 ? 21.599 -0.606 -5.991 1.00 80.75 245 GLU A C 1
ATOM 1981 O O . GLU A 1 245 ? 22.506 -0.808 -5.177 1.00 80.75 245 GLU A O 1
ATOM 1986 N N . TRP A 1 246 ? 21.283 -1.487 -6.941 1.00 82.81 246 TRP A N 1
ATOM 1987 C CA . TRP A 1 246 ? 21.971 -2.764 -7.107 1.00 82.81 246 TRP A CA 1
ATOM 1988 C C . TRP A 1 246 ? 23.473 -2.556 -7.340 1.00 82.81 246 TRP A C 1
ATOM 1990 O O . TRP A 1 246 ? 24.296 -3.135 -6.629 1.00 82.81 246 TRP A O 1
ATOM 2000 N N . GLU A 1 247 ? 23.849 -1.630 -8.224 1.00 84.56 247 GLU A N 1
ATOM 2001 C CA . GLU A 1 247 ? 25.255 -1.299 -8.490 1.00 84.56 247 GLU A CA 1
ATOM 2002 C C . GLU A 1 247 ? 25.965 -0.695 -7.273 1.00 84.56 247 GLU A C 1
ATOM 2004 O O . GLU A 1 247 ? 27.164 -0.907 -7.056 1.00 84.56 247 GLU A O 1
ATOM 2009 N N . ARG A 1 248 ? 25.245 0.085 -6.456 1.00 82.19 248 ARG A N 1
ATOM 2010 C CA . ARG A 1 248 ? 25.774 0.599 -5.185 1.00 82.19 248 ARG A CA 1
ATOM 2011 C C . ARG A 1 248 ? 25.997 -0.530 -4.186 1.00 82.19 248 ARG A C 1
ATOM 2013 O O . ARG A 1 248 ? 27.030 -0.531 -3.516 1.00 82.19 248 ARG A O 1
ATOM 2020 N N . SER A 1 249 ? 25.074 -1.485 -4.101 1.00 80.56 249 SER A N 1
ATOM 2021 C CA . SER A 1 249 ? 25.213 -2.675 -3.257 1.00 80.56 249 SER A CA 1
ATOM 2022 C C . SER A 1 249 ? 26.402 -3.533 -3.692 1.00 80.56 249 SER A C 1
ATOM 2024 O O . SER A 1 249 ? 27.219 -3.930 -2.861 1.00 80.56 249 SER A O 1
ATOM 2026 N N . GLU A 1 250 ? 26.566 -3.747 -4.998 1.00 83.06 250 GLU A N 1
ATOM 2027 C CA . GLU A 1 250 ? 27.687 -4.505 -5.552 1.00 83.06 250 GLU A CA 1
ATOM 2028 C C . GLU A 1 250 ? 29.034 -3.850 -5.198 1.00 83.06 250 GLU A C 1
ATOM 2030 O O . GLU A 1 250 ? 29.941 -4.514 -4.686 1.00 83.06 250 GLU A O 1
ATOM 2035 N N . ARG A 1 251 ? 29.149 -2.524 -5.364 1.00 83.31 251 ARG A N 1
ATOM 2036 C CA . ARG A 1 251 ? 30.342 -1.760 -4.957 1.00 83.31 251 ARG A CA 1
ATOM 2037 C C . ARG A 1 251 ? 30.641 -1.879 -3.464 1.00 83.31 251 ARG A C 1
ATOM 2039 O O . ARG A 1 251 ? 31.805 -2.037 -3.101 1.00 83.31 251 ARG A O 1
ATOM 2046 N N . ARG A 1 252 ? 29.617 -1.845 -2.601 1.00 80.69 252 ARG A N 1
ATOM 2047 C CA . ARG A 1 252 ? 29.797 -2.061 -1.152 1.00 80.69 252 ARG A CA 1
ATOM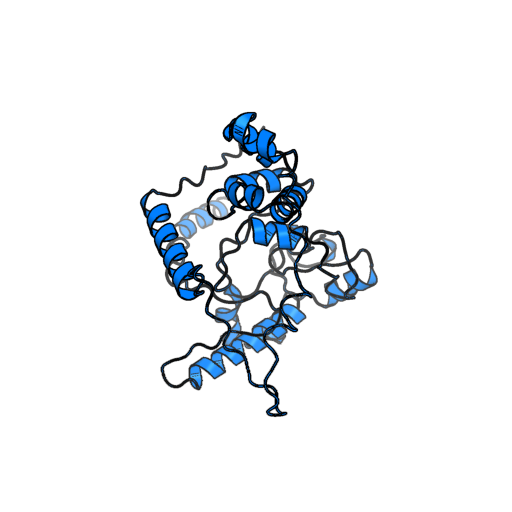 2048 C C . ARG A 1 252 ? 30.320 -3.467 -0.869 1.00 80.69 252 ARG A C 1
ATOM 2050 O O . ARG A 1 252 ? 31.260 -3.602 -0.099 1.00 80.69 252 ARG A O 1
ATOM 2057 N N . SER A 1 253 ? 29.776 -4.488 -1.532 1.00 81.06 253 SER A N 1
ATOM 2058 C CA . SER A 1 253 ? 30.212 -5.879 -1.341 1.00 81.06 253 SER A CA 1
ATOM 2059 C C . SER A 1 253 ? 31.670 -6.114 -1.756 1.00 81.06 253 SER A C 1
ATOM 2061 O O . SER A 1 253 ? 32.377 -6.881 -1.112 1.00 81.06 253 SER A O 1
ATOM 2063 N N . LYS A 1 254 ? 32.143 -5.402 -2.787 1.00 82.88 254 LYS A N 1
ATOM 2064 C CA . LYS A 1 254 ? 33.521 -5.489 -3.293 1.00 82.88 254 LYS A CA 1
ATOM 2065 C C . LYS A 1 254 ? 34.532 -4.648 -2.499 1.00 82.88 254 LYS A C 1
ATOM 2067 O O . LYS A 1 254 ? 35.723 -4.927 -2.579 1.00 82.88 254 LYS A O 1
ATOM 2072 N N . GLY A 1 255 ? 34.083 -3.619 -1.772 1.00 68.06 255 GLY A N 1
ATOM 2073 C CA . GLY A 1 255 ? 34.952 -2.648 -1.089 1.00 68.06 255 GLY A CA 1
ATOM 2074 C C . GLY A 1 255 ? 34.858 -2.614 0.440 1.00 68.06 255 GLY A C 1
ATOM 2075 O O . GLY A 1 255 ? 35.631 -1.889 1.060 1.00 68.06 255 GLY A O 1
ATOM 2076 N N . ALA A 1 256 ? 33.931 -3.347 1.064 1.00 54.34 256 ALA A N 1
ATOM 2077 C CA . ALA A 1 256 ? 33.794 -3.369 2.517 1.00 54.34 256 ALA A CA 1
ATOM 2078 C C . ALA A 1 256 ? 34.825 -4.326 3.153 1.00 54.34 256 ALA A C 1
ATOM 2080 O O . ALA A 1 256 ? 34.778 -5.530 2.888 1.00 54.34 256 ALA A O 1
ATOM 2081 N N . PRO A 1 257 ? 35.747 -3.839 4.004 1.00 51.06 257 PRO A N 1
ATOM 2082 C CA . PRO A 1 257 ? 36.583 -4.714 4.813 1.00 51.06 257 PRO A CA 1
ATOM 2083 C C . PRO A 1 257 ? 35.705 -5.425 5.846 1.00 51.06 257 PRO A C 1
ATOM 2085 O O . PRO A 1 257 ? 35.277 -4.782 6.794 1.00 51.06 257 PRO A O 1
ATOM 2088 N N . GLY A 1 258 ? 35.442 -6.722 5.642 1.00 53.44 258 GLY A N 1
ATOM 2089 C CA . GLY A 1 258 ? 35.001 -7.724 6.632 1.00 53.44 258 GLY A CA 1
ATOM 2090 C C . GLY A 1 258 ? 33.679 -7.498 7.379 1.00 53.44 258 GLY A C 1
ATOM 2091 O O . GLY A 1 258 ? 32.817 -8.369 7.363 1.00 53.44 258 GLY A O 1
ATOM 2092 N N . ASP A 1 259 ? 33.490 -6.342 8.004 1.00 46.53 259 ASP A N 1
ATOM 2093 C CA . ASP A 1 259 ? 32.558 -6.143 9.105 1.00 46.53 259 ASP A CA 1
ATOM 2094 C C . ASP A 1 259 ? 31.812 -4.811 8.942 1.00 46.53 259 ASP A C 1
ATOM 2096 O O . ASP A 1 259 ? 32.188 -3.782 9.501 1.00 46.53 259 ASP A O 1
ATOM 2100 N N . GLY A 1 260 ? 30.728 -4.800 8.165 1.00 48.47 260 GLY A N 1
ATOM 2101 C CA . GLY A 1 260 ? 29.818 -3.653 8.182 1.00 48.47 260 GLY A CA 1
ATOM 2102 C C . GLY A 1 260 ? 28.946 -3.504 6.948 1.00 48.47 260 GLY A C 1
ATOM 2103 O O . GLY A 1 260 ? 29.277 -2.774 6.017 1.00 48.47 260 GLY A O 1
ATOM 2104 N N . TRP A 1 261 ? 27.776 -4.135 6.971 1.00 46.75 261 TRP A N 1
ATOM 2105 C CA . TRP A 1 261 ? 26.671 -3.748 6.096 1.00 46.75 261 TRP A CA 1
ATOM 2106 C C . TRP A 1 261 ? 26.201 -2.330 6.459 1.00 46.75 261 TRP A C 1
ATOM 2108 O O . TRP A 1 261 ? 25.776 -2.096 7.588 1.00 46.75 261 TRP A O 1
ATOM 2118 N N . VAL A 1 262 ? 26.244 -1.387 5.510 1.00 42.34 262 VAL A N 1
ATOM 2119 C CA . VAL A 1 262 ? 25.718 -0.020 5.698 1.00 42.34 262 VAL A CA 1
ATOM 2120 C C . VAL A 1 262 ? 24.349 0.115 5.004 1.00 42.34 262 VAL A C 1
ATOM 2122 O O . VAL A 1 262 ? 24.268 -0.206 3.810 1.00 42.34 262 VAL A O 1
ATOM 2125 N N . PRO A 1 263 ? 23.281 0.576 5.696 1.00 40.91 263 PRO A N 1
ATOM 2126 C CA . PRO A 1 263 ? 21.933 0.677 5.127 1.00 40.91 263 PRO A CA 1
ATOM 2127 C C . PRO A 1 263 ? 21.760 1.761 4.048 1.00 40.91 263 PRO A C 1
ATOM 2129 O O . PRO A 1 263 ? 22.524 2.717 3.953 1.00 40.91 263 PRO A O 1
ATOM 2132 N N . PHE A 1 264 ? 20.728 1.558 3.227 1.00 48.34 264 PHE A N 1
ATOM 2133 C CA . PHE A 1 264 ? 20.365 2.249 1.984 1.00 48.34 264 PHE A CA 1
ATOM 2134 C C . PHE A 1 264 ? 19.743 3.647 2.183 1.00 48.34 264 PHE A C 1
ATOM 2136 O O . PHE A 1 264 ? 19.157 3.926 3.224 1.00 48.34 264 PHE A O 1
ATOM 2143 N N . SER A 1 265 ? 19.819 4.506 1.159 1.00 40.06 265 SER A N 1
ATOM 2144 C CA . SER A 1 265 ? 19.131 5.806 1.091 1.00 40.06 265 SER A CA 1
ATOM 2145 C C . SER A 1 265 ? 18.811 6.136 -0.369 1.00 40.06 265 SER A C 1
ATOM 2147 O O . SER A 1 265 ? 19.704 6.580 -1.086 1.00 40.06 265 SER A O 1
ATOM 2149 N N . CYS A 1 266 ? 17.579 5.829 -0.787 1.00 34.56 266 CYS A N 1
ATOM 2150 C CA . CYS A 1 266 ? 16.735 6.446 -1.826 1.00 34.56 266 CYS A CA 1
ATOM 2151 C C . CYS A 1 266 ? 15.319 5.861 -1.621 1.00 34.56 266 CYS A C 1
ATOM 2153 O O . CYS A 1 266 ? 15.197 4.680 -1.299 1.00 34.56 266 CYS A O 1
ATOM 2155 N N . ASP A 1 267 ? 14.252 6.635 -1.830 1.00 43.06 267 ASP A N 1
ATOM 2156 C CA . ASP A 1 267 ? 12.845 6.207 -1.685 1.00 43.06 267 ASP A CA 1
ATOM 2157 C C . ASP A 1 267 ? 12.340 5.230 -2.781 1.00 43.06 267 ASP A C 1
ATOM 2159 O O . ASP A 1 267 ? 11.159 5.209 -3.125 1.00 43.06 267 ASP A O 1
ATOM 2163 N N . ALA A 1 268 ? 13.216 4.369 -3.310 1.00 38.16 268 ALA A N 1
ATOM 2164 C CA . ALA A 1 268 ? 12.832 3.182 -4.077 1.00 38.16 268 ALA A CA 1
ATOM 2165 C C . ALA A 1 268 ? 12.148 2.146 -3.160 1.00 38.16 268 ALA A C 1
ATOM 2167 O O . ALA A 1 268 ? 12.413 2.146 -1.950 1.00 38.16 268 ALA A O 1
ATOM 2168 N N . PRO A 1 269 ? 11.294 1.239 -3.683 1.00 39.56 269 PRO A N 1
ATOM 2169 C CA . PRO A 1 269 ? 10.734 0.143 -2.897 1.00 39.56 269 PRO A CA 1
ATOM 2170 C C . PRO A 1 269 ? 11.876 -0.640 -2.236 1.00 39.56 269 PRO A C 1
ATOM 2172 O O . PRO A 1 269 ? 12.702 -1.285 -2.877 1.00 39.56 269 PRO A O 1
ATOM 2175 N N . ARG A 1 270 ? 11.954 -0.442 -0.919 1.00 41.31 270 ARG A N 1
ATOM 2176 C CA . ARG A 1 270 ? 13.087 -0.749 -0.042 1.00 41.31 270 ARG A CA 1
ATOM 2177 C C . ARG A 1 270 ? 13.402 -2.246 -0.094 1.00 41.31 270 ARG A C 1
ATOM 2179 O O . ARG A 1 270 ? 12.486 -3.046 -0.048 1.00 41.31 270 ARG A O 1
ATOM 2186 N N . THR A 1 271 ? 14.683 -2.585 -0.240 1.00 39.28 271 THR A N 1
ATOM 2187 C CA . THR A 1 271 ? 15.267 -3.860 -0.716 1.00 39.28 271 THR A CA 1
ATOM 2188 C C . THR A 1 271 ? 15.562 -4.928 0.346 1.00 39.28 271 THR A C 1
ATOM 2190 O O . THR A 1 271 ? 16.024 -4.550 1.422 1.00 39.28 271 THR A O 1
ATOM 2193 N N . LEU A 1 272 ? 15.499 -6.212 -0.087 1.00 35.47 272 LEU A N 1
ATOM 2194 C CA . LEU A 1 272 ? 16.197 -7.473 0.317 1.00 35.47 272 LEU A CA 1
ATOM 2195 C C . LEU A 1 272 ? 15.326 -8.618 0.889 1.00 35.47 272 LEU A C 1
ATOM 2197 O O . LEU A 1 272 ? 15.050 -8.591 2.085 1.00 35.47 272 LEU A O 1
ATOM 2201 N N . PRO A 1 273 ? 15.099 -9.715 0.136 1.00 36.78 273 PRO A N 1
ATOM 2202 C CA . PRO A 1 273 ? 14.855 -11.041 0.701 1.00 36.78 273 PRO A CA 1
ATOM 2203 C C . PRO A 1 273 ? 16.148 -11.875 0.730 1.00 36.78 273 PRO A C 1
ATOM 2205 O O . PRO A 1 273 ? 16.883 -11.961 -0.254 1.00 36.78 273 PRO A O 1
ATOM 2208 N N . LYS A 1 274 ? 16.397 -12.574 1.843 1.00 37.12 274 LYS A N 1
ATOM 2209 C CA . LYS A 1 274 ? 17.208 -13.802 1.840 1.00 37.12 274 LYS A CA 1
ATOM 2210 C C . LYS A 1 274 ? 16.292 -14.947 1.417 1.00 37.12 274 LYS A C 1
ATOM 2212 O O . LYS A 1 274 ? 15.457 -15.333 2.223 1.00 37.12 274 LYS A O 1
ATOM 2217 N N . LEU A 1 275 ? 16.458 -15.525 0.227 1.00 36.50 275 LEU A N 1
ATOM 2218 C CA . LEU A 1 275 ? 15.819 -16.804 -0.108 1.00 36.50 275 LEU A CA 1
ATOM 2219 C C . LEU A 1 275 ? 16.736 -17.682 -0.968 1.00 36.50 275 LEU A C 1
ATOM 2221 O O . LEU A 1 275 ? 16.850 -17.503 -2.174 1.00 36.50 275 LEU A O 1
ATOM 2225 N N . LEU A 1 276 ? 17.334 -18.679 -0.312 1.00 33.22 276 LEU A N 1
ATOM 2226 C CA . LEU A 1 276 ? 17.860 -19.903 -0.924 1.00 33.22 276 LEU A CA 1
ATOM 2227 C C . LEU A 1 276 ? 16.944 -21.121 -0.654 1.00 33.22 276 LEU A C 1
ATOM 2229 O O . LEU A 1 276 ? 17.412 -22.247 -0.735 1.00 33.22 276 LEU A O 1
ATOM 2233 N N . SER A 1 277 ? 15.649 -20.957 -0.341 1.00 36.41 277 SER A N 1
ATOM 2234 C CA . SER A 1 277 ? 14.798 -22.114 0.024 1.00 36.41 277 SER A CA 1
ATOM 2235 C C . SER A 1 277 ? 13.444 -22.260 -0.683 1.00 36.41 277 SER A C 1
ATOM 2237 O O . SER A 1 277 ? 12.757 -23.242 -0.428 1.00 36.41 277 SER A O 1
ATOM 2239 N N . VAL A 1 278 ? 13.049 -21.382 -1.614 1.00 34.31 278 VAL A N 1
ATOM 2240 C CA . VAL A 1 278 ? 11.720 -21.487 -2.276 1.00 34.31 278 VAL A CA 1
ATOM 2241 C C . VAL A 1 278 ? 11.766 -22.200 -3.640 1.00 34.31 278 VAL A C 1
ATOM 2243 O O . VAL A 1 278 ? 10.732 -22.518 -4.221 1.00 34.31 278 VAL A O 1
ATOM 2246 N N . TYR A 1 279 ? 12.950 -22.578 -4.129 1.00 34.44 279 TYR A N 1
ATOM 2247 C CA . TYR A 1 279 ? 13.077 -23.304 -5.400 1.00 34.44 279 TYR A CA 1
ATOM 2248 C C . TYR A 1 279 ? 12.628 -24.776 -5.356 1.00 34.44 279 TYR A C 1
ATOM 2250 O O . TYR A 1 279 ? 12.528 -25.395 -6.408 1.00 34.44 279 TYR A O 1
ATOM 2258 N N . SER A 1 280 ? 12.266 -25.327 -4.191 1.00 36.50 280 SER A N 1
ATOM 2259 C CA . SER A 1 280 ? 11.839 -26.733 -4.099 1.00 36.50 280 SER A CA 1
ATOM 2260 C C . SER A 1 280 ? 10.376 -26.985 -4.495 1.00 36.50 280 SER A C 1
ATOM 2262 O O . SER A 1 280 ? 10.016 -28.127 -4.742 1.00 36.50 280 SER A O 1
ATOM 2264 N N . ILE A 1 281 ? 9.521 -25.956 -4.583 1.00 37.56 281 ILE A N 1
ATOM 2265 C CA . ILE A 1 281 ? 8.073 -26.149 -4.834 1.00 37.56 281 ILE A CA 1
ATOM 2266 C C . ILE A 1 281 ? 7.730 -26.050 -6.332 1.00 37.56 281 ILE A C 1
ATOM 2268 O O . ILE A 1 281 ? 6.703 -26.554 -6.786 1.00 37.56 281 ILE A O 1
ATOM 2272 N N . ARG A 1 282 ? 8.608 -25.450 -7.147 1.00 36.94 282 ARG A N 1
ATOM 2273 C CA . ARG A 1 282 ? 8.342 -25.250 -8.582 1.00 36.94 282 ARG A CA 1
ATOM 2274 C C . ARG A 1 282 ? 8.618 -26.495 -9.437 1.00 36.94 282 ARG A C 1
ATOM 2276 O O . ARG A 1 282 ? 8.045 -26.606 -10.517 1.00 36.94 282 ARG A O 1
ATOM 2283 N N . GLU A 1 283 ? 9.428 -27.443 -8.961 1.00 41.94 283 GLU A N 1
ATOM 2284 C CA . GLU A 1 283 ? 9.719 -28.682 -9.703 1.00 41.94 283 GLU A CA 1
ATOM 2285 C C . GLU A 1 283 ? 8.624 -29.755 -9.573 1.00 41.94 283 GLU A C 1
ATOM 2287 O O . GLU A 1 283 ? 8.456 -30.560 -10.487 1.00 41.94 283 GLU A O 1
ATOM 2292 N N . GLU A 1 284 ? 7.802 -29.736 -8.517 1.00 43.28 284 GLU A N 1
ATOM 2293 C CA . GLU A 1 284 ? 6.769 -30.768 -8.315 1.00 43.28 284 GLU A CA 1
ATOM 2294 C C . GLU A 1 284 ? 5.468 -30.519 -9.103 1.00 43.28 284 GLU A C 1
ATOM 2296 O O . GLU A 1 284 ? 4.729 -31.460 -9.397 1.00 43.28 284 GLU A O 1
ATOM 2301 N N . LEU A 1 285 ? 5.188 -29.275 -9.512 1.00 39.94 285 LEU A N 1
ATOM 2302 C CA . LEU A 1 285 ? 3.941 -28.911 -10.210 1.00 39.94 285 LEU A CA 1
ATOM 2303 C C . LEU A 1 285 ? 4.065 -28.852 -11.742 1.00 39.94 285 LEU A C 1
ATOM 2305 O O . LEU A 1 285 ? 3.055 -28.889 -12.452 1.00 39.94 285 LEU A O 1
ATOM 2309 N N . LEU A 1 286 ? 5.291 -28.835 -12.273 1.00 40.47 286 LEU A N 1
ATOM 2310 C CA . LEU A 1 286 ? 5.555 -28.807 -13.715 1.00 40.47 286 LEU A CA 1
ATOM 2311 C C . LEU A 1 286 ? 5.003 -30.036 -14.485 1.00 40.47 286 LEU A C 1
ATOM 2313 O O . LEU A 1 286 ? 4.464 -29.852 -15.581 1.00 40.47 286 LEU A O 1
ATOM 2317 N N . PRO A 1 287 ? 5.036 -31.277 -13.946 1.00 43.91 287 PRO A N 1
ATOM 2318 C CA . PRO A 1 287 ? 4.519 -32.452 -14.657 1.00 43.91 287 PRO A CA 1
ATOM 2319 C C . PRO A 1 287 ? 2.990 -32.476 -14.810 1.00 43.91 287 PRO A C 1
ATOM 2321 O O . PRO A 1 287 ? 2.470 -33.162 -15.694 1.00 43.91 287 PRO A O 1
ATOM 2324 N N . HIS A 1 288 ? 2.254 -31.746 -13.964 1.00 37.25 288 HIS A N 1
ATOM 2325 C CA . HIS A 1 288 ? 0.790 -31.720 -14.001 1.00 37.25 288 HIS A CA 1
ATOM 2326 C C . HIS A 1 288 ? 0.235 -30.703 -15.003 1.00 37.25 288 HIS A C 1
ATOM 2328 O O . HIS A 1 288 ? -0.777 -30.982 -15.647 1.00 37.25 288 HIS A O 1
ATOM 2334 N N . MET A 1 289 ? 0.919 -29.575 -15.208 1.00 38.75 289 MET A N 1
ATOM 2335 C CA . MET A 1 289 ? 0.478 -28.548 -16.160 1.00 38.75 289 MET A CA 1
ATOM 2336 C C . MET A 1 289 ? 0.695 -28.965 -17.625 1.00 38.75 289 MET A C 1
ATOM 2338 O O . MET A 1 289 ? -0.128 -28.658 -18.483 1.00 38.75 289 MET A O 1
ATOM 2342 N N . MET A 1 290 ? 1.733 -29.759 -17.909 1.00 47.28 290 MET A N 1
ATOM 2343 C CA . MET A 1 290 ? 2.021 -30.258 -19.265 1.00 47.28 290 MET A CA 1
ATOM 2344 C C . MET A 1 290 ? 1.023 -31.329 -19.754 1.00 47.28 290 MET A C 1
ATOM 2346 O O . MET A 1 290 ? 0.851 -31.505 -20.957 1.00 47.28 290 MET A O 1
ATOM 2350 N N . LYS A 1 291 ? 0.320 -32.033 -18.852 1.00 40.88 291 LYS A N 1
ATOM 2351 C CA . LYS A 1 291 ? -0.681 -33.054 -19.234 1.00 40.88 291 LYS A CA 1
ATOM 2352 C C . LYS A 1 291 ? -2.018 -32.471 -19.691 1.00 40.88 291 LYS A C 1
ATOM 2354 O O . LYS A 1 291 ? -2.765 -33.162 -20.377 1.00 40.88 291 LYS A O 1
ATOM 2359 N N . VAL A 1 292 ? -2.320 -31.227 -19.325 1.00 43.72 292 VAL A N 1
ATOM 2360 C CA . VAL A 1 292 ? -3.568 -30.561 -19.730 1.00 43.72 292 VAL A CA 1
ATOM 2361 C C . VAL A 1 292 ? -3.446 -29.987 -21.144 1.00 43.72 292 VAL A C 1
ATOM 2363 O O . VAL A 1 292 ? -4.402 -30.067 -21.903 1.00 43.72 292 VAL A O 1
ATOM 2366 N N . ALA A 1 293 ? -2.257 -29.524 -21.539 1.00 40.91 293 ALA A N 1
ATOM 2367 C CA . ALA A 1 293 ? -2.011 -28.976 -22.876 1.00 40.91 293 ALA A CA 1
ATOM 2368 C C . ALA A 1 293 ? -1.902 -30.039 -23.991 1.00 40.91 293 ALA A C 1
ATOM 2370 O O . ALA A 1 293 ? -2.007 -29.706 -25.164 1.00 40.91 293 ALA A O 1
ATOM 2371 N N . ALA A 1 294 ? -1.685 -31.314 -23.650 1.00 45.44 294 ALA A N 1
ATOM 2372 C CA . ALA A 1 294 ? -1.546 -32.395 -24.633 1.00 45.44 294 ALA A CA 1
ATOM 2373 C C . ALA A 1 294 ? -2.876 -33.084 -25.005 1.00 45.44 294 ALA A C 1
ATOM 2375 O O . ALA A 1 294 ? -2.894 -33.909 -25.914 1.00 45.44 294 ALA A O 1
ATOM 2376 N N . ASN A 1 295 ? -3.972 -32.768 -24.305 1.00 45.31 295 ASN A N 1
ATOM 2377 C CA . ASN A 1 295 ? -5.295 -33.376 -24.509 1.00 45.31 295 ASN A CA 1
ATOM 2378 C C . ASN A 1 295 ? -6.362 -32.366 -24.980 1.00 45.31 295 ASN A C 1
ATOM 2380 O O . ASN A 1 295 ? -7.557 -32.652 -24.885 1.00 45.31 295 ASN A O 1
ATOM 2384 N N . SER A 1 296 ? -5.934 -31.203 -25.473 1.00 40.53 296 SER A N 1
ATOM 2385 C CA . SER A 1 296 ? -6.774 -30.157 -26.072 1.00 40.53 296 SER A CA 1
ATOM 2386 C C . SER A 1 296 ? -6.403 -29.931 -27.527 1.00 40.53 296 SER A C 1
ATOM 2388 O O . SER A 1 296 ? -5.185 -29.771 -27.767 1.00 40.53 296 SER A O 1
#

Sequence (296 aa):
MSMLTCYPYYWSSEEEDMYAELLDSEHKRLGMDSSPKPVRRTHDSDGAPIDPKRYAYSVRRPESEGQDGALQPLLQNRIPIEIFYEILVHLHPRDLLALRKSSNHFRCYTDPCRRSWIWARARANAPVPIPDPPCVSVGKDMWNEEAYASFLFTTENGCNMCGKFTNRLPISFAARIYICDSEICFNTFIDDVTDTPEELIPPEKWMLMQSWMPTLEPELHPPTFGYEVGTPLYSRRGLECSVGEWERSERRSKGAPGDGWVPFSCDAPRTLPKLLSVYSIREELLPHMMKVAANS

Mean predicted aligned error: 15.08 Å

Foldseek 3Di:
DDPPPPDPPPQDPVNVVVVVVVVVVVCVVVVVPVDPDPPDDDDDPPPDPDDPVPPPPPPPVPPPPPPPDPCVCVVPPPDDLVVVLVVLLLAALLVLLVQCVVDPVSVVSSVLVVPVVSLVSNQVNDPDNDDDQPCFPFDPDGDGSNNLSCLFQPQCQAAPQPRHTDRDGALFSQQSGDHHPDPVSVVVQLVQKDLCCCVVDPPVCCVVCVVWARFGDLVSDDCVSVDDRPRTMHGNVLSNVSVVVVVVVVVCVVPPDDDDDDDDDDPRSRHDDDDPDPVPPVVVCVVVVVVVVVVD

Radius of gyration: 25.46 Å; Cα contacts (8 Å, |Δi|>4): 221; chains: 1; bounding box: 59×65×67 Å